Protein 9EE7 (pdb70)

Solvent-accessible surface area: 14697 Å² total; per-residue (Å²): 1,2,0,0,49,16,89,161,137,54,79,22,5,6,4,0,54,6,129,32,88,31,15,2,0,49,34,97,103,15,69,1,73,6,52,148,31,110,29,7,41,67,39,2,2,28,4,29,4,103,125,101,175,11,44,0,68,0,37,0,108,2,79,67,0,5,46,89,84,64,118,22,139,108,37,69,99,22,80,10,117,38,144,90,42,36,48,0,62,3,9,94,81,76,23,148,1,53,2,46,44,50,91,22,29,0,3,1,13,90,132,6,80,163,54,73,103,77,0,39,63,36,10,1,53,17,28,72,73,17,71,92,81,90,6,57,6,0,0,0,44,18,113,88,32,75,82,50,22,15,48,3,3,25,0,3,20,40,53,9,46,14,12,85,9,133,1,0,67,43,2,6,106,60,9,6,81,52,3,68,88,73,47,22,2,37,89,34,26,83,97,19,54,81,44,99,117,26,52,23,28,137,102,95,42,94,82,5,54,64,49,11,133,97,32,69,84,28,12,5,4,2,42,32,113,22,82,43,60,4,51,71,13,6,68,71,19,79,19,53,37,84,77,36,95,65,93,68,42,9,78,66,74,31,95,89,28,73,80,87,49,93,28,5,20,1,14,88,58,72,62,90,56,91,86,15,33,20,5,1,2,20,51,13,3,54,10,28,27,101,57,74,33,95,79,25,50,20,76,60

InterPro domains:
  IPR000253 Forkhead-associated (FHA) domain [PF00498] (28-92)
  IPR008984 SMAD/FHA domain superfamily [SSF49879] (8-113)

GO terms:
  GO:0006303 double-strand break repair via nonhomologous end joining (P, IMP)
  GO:0051880 G-quadruplex DNA binding (F, IDA)
  GO:0005634 nucleus (C, IDA)
  GO:0003677 DNA binding (F, IDA)
  GO:0003691 double-stranded telomeric DNA binding (F, IDA)
  GO:0030674 protein-macromolecule adaptor activity (F, IDA)
  GO:0042162 telomeric repeat DNA binding (F, IDA)
  GO:0043047 single-stranded telomeric DNA binding (F, IDA)
  GO:0006284 base-excision repair (P, IGI)
  GO:0035753 maintenance of DNA trinucleotide repeats (P, IMP)
  GO:0042138 meiotic DNA double-strand break formation (P, IMP)
  GO:0030435 sporulation resulting in formation of a cellular spore (P, IMP)
  GO:0097552 mitochondrial double-strand break repair via homologous recombination (P, IMP)
  GO:0006284 base-excision repair (P, IMP)
  GO:0000723 telomere maintenance (P, IMP)
  GO:0030870 Mre11 complex (C, IPI)
  GO:0062176 R-loop processing (P, IDA)
  GO:0005654 nucleoplasm (C, TAS)
  GO:0005515 protein binding (F, IPI)

Organism: Saccharomyces cerevisiae (strain ATCC 204508 / S288c) (NCBI:txid559292)

Sequence (300 aa):
MWVVRYQSISFISCCLQAFKTYSIGRSSKNPLIIKNDKSISRQHITFKWEIKHSSLCLVNKGKLTSLNKKFMKVGETFTINALKSTIIELGTTPIRIEFEWINEVWNIPPHLTQFRTMLSEYGISTEISINDIPANLMISDYPKSEDNSIRELYALVSTIPMKKSRFLMELCNTLLPTSKTNLKFDEMWNDMISNPEYNVFDFDPNILLSKFMRLNNIRVLTTIKSEPRLSSLLRTFNINLFAFDNIDSLYKYVDSLEASTEYLILTTTDKKENGKILCTIKTMLTSIIDGTLSAVINMK

Nearest PDB structures (foldseek):
  3i0n-assembly2_B  TM=6.981E-01  e=1.952E-16  Schizosaccharomyces pombe
  3huf-assembly4_A  TM=6.041E-01  e=5.605E-16  Schizosaccharomyces pombe
  3huf-assembly4_C  TM=6.165E-01  e=1.939E-15  Schizosaccharomyces pombe
  5t2f-assembly3_C  TM=7.358E-01  e=2.461E-04  Saccharomyces cerevisiae S288C
  6c4u-assembly6_A  TM=7.134E-01  e=1.498E-04  Saccharomyces cerevisiae

Secondary structure (DSSP, 8-state):
-EEEEE-----EEEE--TT--EEEESSTTSSEEPPS-TTS-SEEEEEEE------EEEEE-SS-EEETTEEPPTT-EEEE----EEEEEETTTTEEEEEEE--EEEE--GGGGGGHHHHHHTTEEEESS--SSPPSEEE--TTSS-TT-SHHHHHHHTT--EE-HHHHHHIIIIIHHHHHHHSBHHHHHHHHHH-GGGBSSSS-HHHHHHGGGTTSS-EEEE----TTTTHHHHHHTT-EEEE-SHHHHHHHHHHHSPTT-EEEEE-SS-EEETTEEEE-HHHHHHHHHHTTTTTT-EE-

Foldseek 3Di:
DKKKWWEVGDTFMFFAFAPDKAFEFCAPPHLHYDPDAPQTHNTAKIWHFHACVGKIKIFGQGDFKAWVRRTDDHGDIDIGHLQDKGWMFGGPNTTIMIIHRDQAEEEEDVVVVVCQVVCVSRNHHYDHQCDDPHGQEYADDPPPDQQQDCRCLLCLLVQRFYWHCVLVVCVSVPLRVVCSVGRPSPVVVVCSVPVCNGGNDDDRSVVLVVLVQVLPEAEEEEADCDRVRVCVSCVSSVYHYHYDPDVVRVVVVQVVDDFQHKYFYAYNDADDDPNATYGHPSVCSVCSSVVVCVVGIDTD

Structure (mmCIF, N/CA/C/O backbone):
data_9EE7
#
_entry.id   9EE7
#
_cell.length_a   84.843
_cell.length_b   84.843
_cell.length_c   316.716
_cell.angle_alpha   90.000
_cell.angle_beta   90.000
_cell.angle_gamma   120.000
#
_symmetry.space_group_name_H-M   'P 61 2 2'
#
loop_
_entity.id
_entity.type
_entity.pdbx_description
1 polymer 'DNA repair protein XRS2'
2 water water
#
loop_
_atom_site.group_PDB
_atom_site.id
_atom_site.type_symbol
_atom_site.label_atom_id
_atom_site.label_alt_id
_atom_site.label_comp_id
_atom_site.label_asym_id
_atom_site.label_entity_id
_atom_site.label_seq_id
_atom_site.pdbx_PDB_ins_code
_atom_site.Cartn_x
_atom_site.Cartn_y
_atom_site.Cartn_z
_atom_site.occupancy
_atom_site.B_iso_or_equiv
_atom_site.auth_seq_id
_atom_site.auth_comp_id
_atom_site.auth_asym_id
_atom_site.auth_atom_id
_atom_site.pdbx_PDB_model_num
ATOM 1 N N . MET A 1 1 ? 32.09838 33.74803 11.72373 1.000 61.96639 1 MET A N 1
ATOM 2 C CA . MET A 1 1 ? 33.26476 33.02090 11.24845 1.000 66.09103 1 MET A CA 1
ATOM 3 C C . MET A 1 1 ? 33.62633 33.46490 9.81842 1.000 68.70440 1 MET A C 1
ATOM 4 O O . MET A 1 1 ? 32.81868 34.08138 9.11171 1.000 61.61368 1 MET A O 1
ATOM 9 N N . TRP A 1 2 ? 34.87324 33.20669 9.44226 1.000 64.43765 2 TRP A N 1
ATOM 10 C CA . TRP A 1 2 ? 35.39306 33.52071 8.12420 1.000 66.95696 2 TRP A CA 1
ATOM 11 C C . TRP A 1 2 ? 35.46178 32.23580 7.32801 1.000 68.29332 2 TRP A C 1
ATOM 12 O O . TRP A 1 2 ? 36.12137 31.27697 7.75370 1.000 62.61147 2 TRP A O 1
ATOM 23 N N . VAL A 1 3 ? 34.79568 32.22501 6.16985 1.000 68.13021 3 VAL A N 1
ATOM 24 C CA . VAL A 1 3 ? 34.93273 31.14483 5.20238 1.000 65.81159 3 VAL A CA 1
ATOM 25 C C . VAL A 1 3 ? 35.46373 31.70648 3.89214 1.000 69.10330 3 VAL A C 1
ATOM 26 O O . VAL A 1 3 ? 35.00967 32.75503 3.41460 1.000 65.06848 3 VAL A O 1
ATOM 30 N N . VAL A 1 4 ? 36.43510 30.99817 3.32383 1.000 66.39778 4 VAL A N 1
ATOM 31 C CA . VAL A 1 4 ? 36.97516 31.25097 2.00168 1.000 63.96406 4 VAL A CA 1
ATOM 32 C C . VAL A 1 4 ? 36.62643 30.07326 1.09820 1.000 69.61020 4 VAL A C 1
ATOM 33 O O . VAL A 1 4 ? 36.59770 28.92074 1.54869 1.000 69.01102 4 VAL A O 1
ATOM 37 N N . ARG A 1 5 ? 36.33060 30.36562 -0.17014 1.000 64.63673 5 ARG A N 1
ATOM 38 C CA . ARG A 1 5 ? 35.88851 29.32214 -1.09898 1.000 74.91196 5 ARG A CA 1
ATOM 39 C C . ARG A 1 5 ? 36.11872 29.74699 -2.55895 1.000 72.00546 5 ARG A C 1
ATOM 40 O O . ARG A 1 5 ? 36.08967 30.94411 -2.86911 1.000 69.62727 5 ARG A O 1
ATOM 48 N N . TYR A 1 6 ? 36.38046 28.76871 -3.44734 1.000 71.56073 6 TYR A N 1
ATOM 49 C CA . TYR A 1 6 ? 36.72183 29.08321 -4.84438 1.000 75.89554 6 TYR A CA 1
ATOM 50 C C . TYR A 1 6 ? 36.65306 27.83142 -5.72475 1.000 84.79106 6 TYR A C 1
ATOM 51 O O . TYR A 1 6 ? 36.21865 26.76167 -5.28001 1.000 83.49276 6 TYR A O 1
ATOM 60 N N . GLN A 1 7 ? 37.11337 27.99020 -6.98605 1.000 91.30754 7 GLN A N 1
ATOM 61 C CA . GLN A 1 7 ? 37.20289 26.97655 -8.06711 1.000 86.60552 7 GLN A CA 1
ATOM 62 C C . GLN A 1 7 ? 35.91237 26.20442 -8.26333 1.000 84.67571 7 GLN A C 1
ATOM 63 O O . GLN A 1 7 ? 35.58681 25.83475 -9.39224 1.000 95.51605 7 GLN A O 1
ATOM 69 N N . SER A 1 14 ? 37.43426 17.94790 -14.38157 1.000 97.01150 14 SER A N 1
ATOM 70 C CA . SER A 1 14 ? 37.44237 17.84649 -12.92150 1.000 92.89745 14 SER A CA 1
ATOM 71 C C . SER A 1 14 ? 37.57762 19.22527 -12.27982 1.000 91.36740 14 SER A C 1
ATOM 72 O O . SER A 1 14 ? 38.68783 19.74329 -12.15174 1.000 95.55225 14 SER A O 1
ATOM 74 N N . ILE A 1 15 ? 36.45033 19.83174 -11.90967 1.000 86.66116 15 ILE A N 1
ATOM 75 C CA . ILE A 1 15 ? 36.44114 21.07209 -11.13828 1.000 94.74020 15 ILE A CA 1
ATOM 76 C C . ILE A 1 15 ? 36.04560 20.74419 -9.69867 1.000 96.38910 15 ILE A C 1
ATOM 77 O O . ILE A 1 15 ? 35.05334 20.03988 -9.45821 1.000 96.56707 15 ILE A O 1
ATOM 81 N N . SER A 1 16 ? 36.83056 21.24048 -8.74307 1.000 89.36759 16 SER A N 1
ATOM 82 C CA . SER A 1 16 ? 36.67881 20.92420 -7.32884 1.000 79.91285 16 SER A CA 1
ATOM 83 C C . SER A 1 16 ? 36.23303 22.17257 -6.57749 1.000 76.79935 16 SER A C 1
ATOM 84 O O . SER A 1 16 ? 36.91456 23.19820 -6.62396 1.000 78.65921 16 SER A O 1
ATOM 86 N N . PHE A 1 17 ? 35.09235 22.09804 -5.89908 1.000 72.75580 17 PHE A N 1
ATOM 87 C CA . PHE A 1 17 ? 34.61929 23.21091 -5.07188 1.000 79.48218 17 PHE A CA 1
ATOM 88 C C . PHE A 1 17 ? 35.26198 23.12578 -3.67721 1.000 75.34031 17 PHE A C 1
ATOM 89 O O . PHE A 1 17 ? 34.96037 22.21617 -2.89748 1.000 70.68652 17 PHE A O 1
ATOM 91 N N . ILE A 1 18 ? 36.14690 24.07826 -3.36888 1.000 69.59938 18 ILE A N 1
ATOM 92 C CA . ILE A 1 18 ? 36.97333 24.07167 -2.16638 1.000 73.64836 18 ILE A CA 1
ATOM 93 C C . ILE A 1 18 ? 36.41379 25.09650 -1.18990 1.000 75.71683 18 ILE A C 1
ATOM 94 O O . ILE A 1 18 ? 36.12410 26.22954 -1.58325 1.000 77.62754 18 ILE A O 1
ATOM 99 N N . SER A 1 19 ? 36.27133 24.72870 0.08296 1.000 72.59865 19 SER A N 1
ATOM 100 C CA . SER A 1 19 ? 35.94650 25.75343 1.07451 1.000 68.49095 19 SER A CA 1
ATOM 101 C C . SER A 1 19 ? 36.58293 25.39507 2.40149 1.000 71.06944 19 SER A C 1
ATOM 102 O O . SER A 1 19 ? 36.90810 24.23755 2.66715 1.000 77.25333 19 SER A O 1
ATOM 105 N N . CYS A 1 20 ? 36.73915 26.40389 3.24700 1.000 69.40742 20 CYS A N 1
ATOM 106 C CA . CYS A 1 20 ? 37.57461 26.23674 4.41574 1.000 62.69743 20 CYS A CA 1
ATOM 107 C C . CYS A 1 20 ? 37.28849 27.34795 5.41676 1.000 67.87177 20 CYS A C 1
ATOM 108 O O . CYS A 1 20 ? 37.13395 28.51055 5.02310 1.000 59.75568 20 CYS A O 1
ATOM 111 N N . CYS A 1 21 ? 37.21369 26.97179 6.71440 1.000 69.82234 21 CYS A N 1
ATOM 112 C CA . CYS A 1 21 ? 36.91836 27.89674 7.81313 1.000 62.68173 21 CYS A CA 1
ATOM 113 C C . CYS A 1 21 ? 38.22099 28.46540 8.36009 1.000 62.59743 21 CYS A C 1
ATOM 114 O O . CYS A 1 21 ? 39.13420 27.71594 8.73767 1.000 64.81457 21 CYS A O 1
ATOM 117 N N . LEU A 1 22 ? 38.30303 29.78328 8.41213 1.000 56.11272 22 LEU A N 1
ATOM 118 C CA . LEU A 1 22 ? 39.55375 30.45524 8.72239 1.000 61.47860 22 LEU A CA 1
ATOM 119 C C . LEU A 1 22 ? 39.76896 30.49959 10.23715 1.000 69.80793 22 LEU A C 1
ATOM 120 O O . LEU A 1 22 ? 39.01364 31.16440 10.96043 1.000 61.35931 22 LEU A O 1
ATOM 125 N N . GLN A 1 23 ? 40.81977 29.82662 10.70632 1.000 68.41252 23 GLN A N 1
ATOM 126 C CA . GLN A 1 23 ? 41.19943 29.88128 12.11461 1.000 74.98105 23 GLN A CA 1
ATOM 127 C C . GLN A 1 23 ? 41.97330 31.15773 12.40169 1.000 73.70115 23 GLN A C 1
ATOM 128 O O . GLN A 1 23 ? 42.82806 31.56431 11.61173 1.000 79.56018 23 GLN A O 1
ATOM 134 N N . ALA A 1 24 ? 41.68169 31.78072 13.54086 1.000 69.45258 24 ALA A N 1
ATOM 135 C CA . ALA A 1 24 ? 42.33763 33.03279 13.90347 1.000 74.93418 24 ALA A CA 1
ATOM 136 C C . ALA A 1 24 ? 43.85363 32.85932 14.03099 1.000 76.13338 24 ALA A C 1
ATOM 137 O O . ALA A 1 24 ? 44.35993 31.77212 14.32898 1.000 74.65610 24 ALA A O 1
ATOM 139 N N . PHE A 1 25 ? 44.58106 33.95035 13.76093 1.000 76.92037 25 PHE A N 1
ATOM 140 C CA . PHE A 1 25 ? 46.02891 34.04790 13.95135 1.000 77.06154 25 PHE A CA 1
ATOM 141 C C . PHE A 1 25 ? 46.84243 33.12424 13.04037 1.000 77.89168 25 PHE A C 1
ATOM 142 O O . PHE A 1 25 ? 48.06844 33.26057 12.96722 1.000 82.89647 25 PHE A O 1
ATOM 150 N N . LYS A 1 26 ? 46.19546 32.19068 12.33946 1.000 75.57190 26 LYS A N 1
ATOM 151 C CA . LYS A 1 26 ? 46.89128 31.38461 11.34286 1.000 77.43391 26 LYS A CA 1
ATOM 152 C C . LYS A 1 26 ? 47.04117 32.19751 10.06624 1.000 75.16346 26 LYS A C 1
ATOM 153 O O . LYS A 1 26 ? 46.09525 32.85877 9.63208 1.000 74.50240 26 LYS A O 1
ATOM 155 N N . THR A 1 27 ? 48.23002 32.16716 9.47616 1.000 77.94847 27 THR A N 1
ATOM 156 C CA . THR A 1 27 ? 48.49538 32.90329 8.24359 1.000 79.10103 27 THR A CA 1
ATOM 157 C C . THR A 1 27 ? 48.20819 31.97386 7.06852 1.000 77.98400 27 THR A C 1
ATOM 158 O O . THR A 1 27 ? 48.96461 31.03122 6.81628 1.000 82.44672 27 THR A O 1
ATOM 160 N N . TYR A 1 28 ? 47.09983 32.22291 6.37166 1.000 74.43883 28 TYR A N 1
ATOM 161 C CA . TYR A 1 28 ? 46.62996 31.39902 5.26636 1.000 74.05396 28 TYR A CA 1
ATOM 162 C C . TYR A 1 28 ? 47.13721 31.96244 3.92800 1.000 84.17315 28 TYR A C 1
ATOM 163 O O . TYR A 1 28 ? 47.52212 33.13158 3.81845 1.000 82.17712 28 TYR A O 1
ATOM 172 N N . SER A 1 29 ? 47.10234 31.12837 2.88986 1.000 80.03604 29 SER A N 1
ATOM 173 C CA . SER A 1 29 ? 47.67935 31.55898 1.63297 1.000 76.36798 29 SER A CA 1
ATOM 174 C C . SER A 1 29 ? 47.09415 30.73683 0.49576 1.000 83.74127 29 SER A C 1
ATOM 175 O O . SER A 1 29 ? 46.78862 29.55302 0.66068 1.000 86.92605 29 SER A O 1
ATOM 178 N N . ILE A 1 30 ? 46.94308 31.38979 -0.65780 1.000 77.62192 30 ILE A N 1
ATOM 179 C CA . ILE A 1 30 ? 46.39285 30.80207 -1.87408 1.000 82.69804 30 ILE A CA 1
ATOM 180 C C . ILE A 1 30 ? 47.43724 30.90413 -2.97307 1.000 83.81290 30 ILE A C 1
ATOM 181 O O . ILE A 1 30 ? 48.06599 31.95639 -3.13332 1.000 82.15264 30 ILE A O 1
ATOM 186 N N . GLY A 1 31 ? 47.60873 29.83576 -3.74291 1.000 87.71752 31 GLY A N 1
ATOM 187 C CA . GLY A 1 31 ? 48.54560 29.90737 -4.84666 1.000 89.49222 31 GLY A CA 1
ATOM 188 C C . GLY A 1 31 ? 48.51168 28.66734 -5.71330 1.000 95.87204 31 GLY A C 1
ATOM 189 O O . GLY A 1 31 ? 47.60332 27.83692 -5.61620 1.000 94.17482 31 GLY A O 1
ATOM 190 N N . ARG A 1 32 ? 49.50880 28.57731 -6.60130 1.000 96.62141 32 ARG A N 1
ATOM 191 C CA . ARG A 1 32 ? 49.77891 27.35256 -7.34274 1.000 96.48990 32 ARG A CA 1
ATOM 192 C C . ARG A 1 32 ? 50.81789 26.47510 -6.65343 1.000 94.75374 32 ARG A C 1
ATOM 193 O O . ARG A 1 32 ? 50.83744 25.26188 -6.89033 1.000 96.04370 32 ARG A O 1
ATOM 195 N N . SER A 1 33 ? 51.65912 27.05510 -5.79656 1.000 91.87550 33 SER A N 1
ATOM 196 C CA . SER A 1 33 ? 52.72557 26.29677 -5.15291 1.000 96.50043 33 SER A CA 1
ATOM 197 C C . SER A 1 33 ? 52.14307 25.29726 -4.16162 1.000 102.54164 33 SER A C 1
ATOM 198 O O . SER A 1 33 ? 51.24488 25.62860 -3.38007 1.000 100.14498 33 SER A O 1
ATOM 200 N N . SER A 1 34 ? 52.66030 24.06209 -4.19837 1.000 104.54950 34 SER A N 1
ATOM 201 C CA . SER A 1 34 ? 52.09701 22.99838 -3.36708 1.000 99.865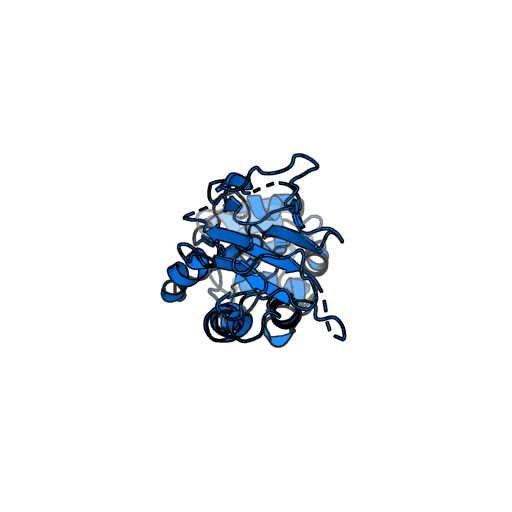43 34 SER A CA 1
ATOM 202 C C . SER A 1 34 ? 52.13544 23.35310 -1.88871 1.000 99.58433 34 SER A C 1
ATOM 203 O O . SER A 1 34 ? 51.26457 22.91777 -1.12767 1.000 98.11721 34 SER A O 1
ATOM 205 N N . LYS A 1 35 ? 53.11773 24.14390 -1.46901 1.000 98.89163 35 LYS A N 1
ATOM 206 C CA . LYS A 1 35 ? 53.24558 24.56655 -0.08372 1.000 95.98720 35 LYS A CA 1
ATOM 207 C C . LYS A 1 35 ? 52.09056 25.50361 0.38018 1.000 96.37728 35 LYS A C 1
ATOM 208 O O . LYS A 1 35 ? 52.15396 26.03437 1.48093 1.000 91.27832 35 LYS A O 1
ATOM 210 N N . ASN A 1 36 ? 51.03765 25.74866 -0.39818 1.000 98.92611 36 ASN A N 1
ATOM 211 C CA . ASN A 1 36 ? 49.93773 26.57782 0.07482 1.000 95.47721 36 ASN A CA 1
ATOM 212 C C . ASN A 1 36 ? 48.91860 25.73201 0.82715 1.000 92.83697 36 ASN A C 1
ATOM 213 O O . ASN A 1 36 ? 48.73758 24.54990 0.52010 1.000 96.28615 36 ASN A O 1
ATOM 218 N N . PRO A 1 37 ? 48.22961 26.29922 1.81658 1.000 90.06212 37 PRO A N 1
ATOM 219 C CA . PRO A 1 37 ? 47.07269 25.58694 2.36787 1.000 86.68599 37 PRO A CA 1
ATOM 220 C C . PRO A 1 37 ? 45.99545 25.37816 1.33179 1.000 88.04707 37 PRO A C 1
ATOM 221 O O . PRO A 1 37 ? 45.32349 24.33841 1.34372 1.000 88.76522 37 PRO A O 1
ATOM 225 N N . LEU A 1 38 ? 45.83972 26.32707 0.41024 1.000 83.66942 38 LEU A N 1
ATOM 226 C CA . LEU A 1 38 ? 44.74979 26.33151 -0.56477 1.000 89.97065 38 LEU A CA 1
ATOM 227 C C . LEU A 1 38 ? 45.35261 26.49943 -1.95787 1.000 92.31129 38 LEU A C 1
ATOM 228 O O . LEU A 1 38 ? 45.62004 27.62863 -2.38871 1.000 89.65880 38 LEU A O 1
ATOM 233 N N . ILE A 1 39 ? 45.57002 25.38771 -2.66071 1.000 89.37027 39 ILE A N 1
ATOM 234 C CA . ILE A 1 39 ? 46.22768 25.44487 -3.95995 1.000 91.55324 39 ILE A CA 1
ATOM 235 C C . ILE A 1 39 ? 45.18481 25.71988 -5.03247 1.000 93.21055 39 ILE A C 1
ATOM 236 O O . ILE A 1 39 ? 44.06773 25.18067 -5.00326 1.000 92.68734 39 ILE A O 1
ATOM 241 N N . ILE A 1 40 ? 45.52097 26.61718 -5.95008 1.000 92.55035 40 ILE A N 1
ATOM 242 C CA . ILE A 1 40 ? 44.76373 26.76731 -7.18049 1.000 94.18548 40 ILE A CA 1
ATOM 243 C C . ILE A 1 40 ? 45.55288 26.03965 -8.24443 1.000 90.11735 40 ILE A C 1
ATOM 244 O O . ILE A 1 40 ? 46.71305 26.37976 -8.50357 1.000 88.05401 40 ILE A O 1
ATOM 249 N N . LYS A 1 41 ? 44.95105 24.99871 -8.79789 1.000 93.28792 41 LYS A N 1
ATOM 250 C CA . LYS A 1 41 ? 45.57117 24.24161 -9.86691 1.000 98.97133 41 LYS A CA 1
ATOM 251 C C . LYS A 1 41 ? 45.11421 24.79220 -11.21852 1.000 97.18638 41 LYS A C 1
ATOM 252 O O . LYS A 1 41 ? 44.06661 25.43869 -11.33277 1.000 93.20997 41 LYS A O 1
ATOM 254 N N . ASN A 1 42 ? 45.94304 24.55808 -12.24198 1.000 101.57135 42 ASN A N 1
ATOM 255 C CA . ASN A 1 42 ? 45.54843 24.71497 -13.64815 1.000 106.71641 42 ASN A CA 1
ATOM 256 C C . ASN A 1 42 ? 45.46674 26.18176 -14.07743 1.000 101.09505 42 ASN A C 1
ATOM 257 O O . ASN A 1 42 ? 44.63411 26.54651 -14.91064 1.000 99.28423 42 ASN A O 1
ATOM 262 N N . ASP A 1 43 ? 46.32034 27.03913 -13.52609 1.000 97.63118 43 ASP A N 1
ATOM 263 C CA . ASP A 1 43 ? 46.27142 28.45896 -13.85865 1.000 90.38726 43 ASP A CA 1
ATOM 264 C C . ASP A 1 43 ? 47.67076 29.01146 -13.66741 1.000 92.49721 43 ASP A C 1
ATOM 265 O O . ASP A 1 43 ? 48.16081 29.08606 -12.53759 1.000 99.58685 43 ASP A O 1
ATOM 270 N N . LYS A 1 44 ? 48.32047 29.36315 -14.77190 1.000 94.26470 44 LYS A N 1
ATOM 271 C CA . LYS A 1 44 ? 49.64983 29.94657 -14.68981 1.000 92.70702 44 LYS A CA 1
ATOM 272 C C . LYS A 1 44 ? 49.60099 31.40640 -14.26793 1.000 84.07600 44 LYS A C 1
ATOM 273 O O . LYS A 1 44 ? 50.60284 31.92582 -13.77480 1.000 87.59962 44 LYS A O 1
ATOM 275 N N . SER A 1 45 ? 48.45298 32.07024 -14.42263 1.000 84.92486 45 SER A N 1
ATOM 276 C CA . SER A 1 45 ? 48.30380 33.44096 -13.94863 1.000 84.27520 45 SER A CA 1
ATOM 277 C C . SER A 1 45 ? 48.37105 33.52782 -12.44078 1.000 90.83199 45 SER A C 1
ATOM 278 O O . SER A 1 45 ? 48.35191 34.63879 -11.90220 1.000 91.70937 45 SER A O 1
ATOM 281 N N . ILE A 1 46 ? 48.41707 32.38753 -11.75823 1.000 91.93959 46 ILE A N 1
ATOM 282 C CA . ILE A 1 46 ? 48.45452 32.32057 -10.30571 1.000 90.56459 46 ILE A CA 1
ATOM 283 C C . ILE A 1 46 ? 49.90271 32.10245 -9.88461 1.000 90.02571 46 ILE A C 1
ATOM 284 O O . ILE A 1 46 ? 50.56522 31.16996 -10.36329 1.000 90.45594 46 ILE A O 1
ATOM 289 N N . SER A 1 47 ? 50.39431 32.96277 -8.99427 1.000 83.15314 47 SER A N 1
ATOM 290 C CA . SER A 1 47 ? 51.78891 32.92692 -8.59271 1.000 86.80201 47 SER A CA 1
ATOM 291 C C . SER A 1 47 ? 52.06570 31.70902 -7.70052 1.000 93.13657 47 SER A C 1
ATOM 292 O O . SER A 1 47 ? 51.16046 30.95134 -7.33293 1.000 94.86533 47 SER A O 1
ATOM 295 N N . ARG A 1 48 ? 53.34694 31.51146 -7.36737 1.000 91.06589 48 ARG A N 1
ATOM 296 C CA . ARG A 1 48 ? 53.72838 30.50051 -6.38549 1.000 91.44521 48 ARG A CA 1
ATOM 297 C C . ARG A 1 48 ? 52.88723 30.69866 -5.12347 1.000 95.29289 48 ARG A C 1
ATOM 298 O O . ARG A 1 48 ? 51.98086 29.90376 -4.84473 1.000 92.64415 48 ARG A O 1
ATOM 300 N N . GLN A 1 49 ? 53.15979 31.77156 -4.37329 1.000 87.50764 49 GLN A N 1
ATOM 301 C CA . GLN A 1 49 ? 52.26237 32.27576 -3.33834 1.000 80.91161 49 GLN A CA 1
ATOM 302 C C . GLN A 1 49 ? 51.61850 33.56085 -3.86182 1.000 85.32607 49 GLN A C 1
ATOM 303 O O . GLN A 1 49 ? 52.29020 34.59247 -3.99142 1.000 85.70504 49 GLN A O 1
ATOM 305 N N . HIS A 1 50 ? 50.31756 33.50760 -4.15366 1.000 83.21345 50 HIS A N 1
ATOM 306 C CA . HIS A 1 50 ? 49.65966 34.61256 -4.84503 1.000 82.46339 50 HIS A CA 1
ATOM 307 C C . HIS A 1 50 ? 49.06545 35.63546 -3.88082 1.000 82.08857 50 HIS A C 1
ATOM 308 O O . HIS A 1 50 ? 49.25190 36.84263 -4.07342 1.000 81.43143 50 HIS A O 1
ATOM 315 N N . ILE A 1 51 ? 48.35518 35.17528 -2.84447 1.000 83.95373 51 ILE A N 1
ATOM 316 C CA . ILE A 1 51 ? 47.74426 36.05805 -1.85167 1.000 81.10241 51 ILE A CA 1
ATOM 317 C C . ILE A 1 51 ? 47.77421 35.34398 -0.50249 1.000 78.38325 51 ILE A C 1
ATOM 318 O O . ILE A 1 51 ? 47.67064 34.11527 -0.43521 1.000 77.02686 51 ILE A O 1
ATOM 323 N N . THR A 1 52 ? 47.94141 36.11640 0.57905 1.000 76.85620 52 THR A N 1
ATOM 324 C CA . THR A 1 52 ? 47.89351 35.58408 1.93935 1.000 76.66310 52 THR A CA 1
ATOM 325 C C . THR A 1 52 ? 46.97946 36.43313 2.81444 1.000 79.79585 52 THR A C 1
ATOM 326 O O . THR A 1 52 ? 46.68996 37.59828 2.50104 1.000 75.55040 52 THR A O 1
ATOM 330 N N . PHE A 1 53 ? 46.56082 35.83985 3.94548 1.000 79.73143 53 PHE A N 1
ATOM 331 C CA . PHE A 1 53 ? 45.62850 36.49360 4.86079 1.000 76.53460 53 PHE A CA 1
ATOM 332 C C . PHE A 1 53 ? 45.62147 35.81763 6.23634 1.000 80.40738 53 PHE A C 1
ATOM 333 O O . PHE A 1 53 ? 45.98493 34.64451 6.38912 1.000 76.25152 53 PHE A O 1
ATOM 341 N N . LYS A 1 54 ? 45.19008 36.59080 7.23653 1.000 78.88048 54 LYS A N 1
ATOM 342 C CA . LYS A 1 54 ? 44.99876 36.16224 8.61833 1.000 79.11936 54 LYS A CA 1
ATOM 343 C C . LYS A 1 54 ? 44.08037 37.18213 9.26187 1.000 78.96125 54 LYS A C 1
ATOM 344 O O . LYS A 1 54 ? 44.12510 38.36469 8.91877 1.000 83.07512 54 LYS A O 1
ATOM 346 N N . TRP A 1 55 ? 43.23162 36.72075 10.17195 1.000 78.66994 55 TRP A N 1
ATOM 347 C CA . TRP A 1 55 ? 42.40274 37.62552 10.95703 1.000 81.56909 55 TRP A CA 1
ATOM 348 C C . TRP A 1 55 ? 42.64612 37.37751 12.44180 1.000 77.04638 55 TRP A C 1
ATOM 349 O O . TRP A 1 55 ? 43.27505 36.39015 12.82680 1.000 73.15893 55 TRP A O 1
ATOM 360 N N . GLU A 1 56 ? 42.15665 38.29507 13.28242 1.000 79.87427 56 GLU A N 1
ATOM 361 C CA . GLU A 1 56 ? 42.29585 38.16002 14.73108 1.000 76.38623 56 GLU A CA 1
ATOM 362 C C . GLU A 1 56 ? 41.07023 38.70749 15.45243 1.000 78.05900 56 GLU A C 1
ATOM 363 O O . GLU A 1 56 ? 40.35246 39.58011 14.95830 1.000 86.94609 56 GLU A O 1
ATOM 369 N N . ILE A 1 57 ? 40.86717 38.20399 16.65925 1.000 86.11805 57 ILE A N 1
ATOM 370 C CA . ILE A 1 57 ? 39.73235 38.58878 17.48733 1.000 85.04604 57 ILE A CA 1
ATOM 371 C C . ILE A 1 57 ? 39.99389 39.91154 18.17474 1.000 78.02731 57 ILE A C 1
ATOM 372 O O . ILE A 1 57 ? 41.10227 40.12494 18.67310 1.000 78.03916 57 ILE A O 1
ATOM 377 N N . LYS A 1 64 ? 31.65303 41.76011 13.53037 1.000 95.44800 64 LYS A N 1
ATOM 378 C CA . LYS A 1 64 ? 32.45703 42.98181 13.50956 1.000 108.20706 64 LYS A CA 1
ATOM 379 C C . LYS A 1 64 ? 33.71724 42.85377 14.37859 1.000 114.47683 64 LYS A C 1
ATOM 380 O O . LYS A 1 64 ? 33.79146 41.96814 15.24371 1.000 116.74737 64 LYS A O 1
ATOM 383 N N . HIS A 1 65 ? 34.70120 43.73046 14.11767 1.000 112.58083 65 HIS A N 1
ATOM 384 C CA . HIS A 1 65 ? 35.97388 43.80097 14.84267 1.000 115.77842 65 HIS A CA 1
ATOM 385 C C . HIS A 1 65 ? 36.91315 42.65715 14.46741 1.000 110.74359 65 HIS A C 1
ATOM 386 O O . HIS A 1 65 ? 38.11485 42.70431 14.75715 1.000 107.18560 65 HIS A O 1
ATOM 393 N N . SER A 1 66 ? 36.37282 41.62707 13.82779 1.000 108.86048 66 SER A N 1
ATOM 394 C CA . SER A 1 66 ? 37.13578 40.44322 13.43066 1.000 98.57496 66 SER A CA 1
ATOM 395 C C . SER A 1 66 ? 37.54314 40.54314 11.97380 1.000 97.44502 66 SER A C 1
ATOM 396 O O . SER A 1 66 ? 37.37308 39.60695 11.19407 1.000 93.96750 66 SER A O 1
ATOM 399 N N . SER A 1 67 ? 38.08241 41.69119 11.58408 1.000 98.69151 67 SER A N 1
ATOM 400 C CA . SER A 1 67 ? 38.30985 41.94085 10.16957 1.000 91.77289 67 SER A CA 1
ATOM 401 C C . SER A 1 67 ? 39.47779 41.12102 9.62711 1.000 83.43606 67 SER A C 1
ATOM 402 O O . SER A 1 67 ? 40.39646 40.73677 10.35222 1.000 80.16386 67 SER A O 1
ATOM 405 N N . LEU A 1 68 ? 39.43363 40.86992 8.32210 1.000 85.84597 68 LEU A N 1
ATOM 406 C CA . LEU A 1 68 ? 40.44607 40.07578 7.64102 1.000 82.25992 68 LEU A CA 1
ATOM 407 C C . LEU A 1 68 ? 41.50846 40.97998 7.03561 1.000 80.47611 68 LEU A 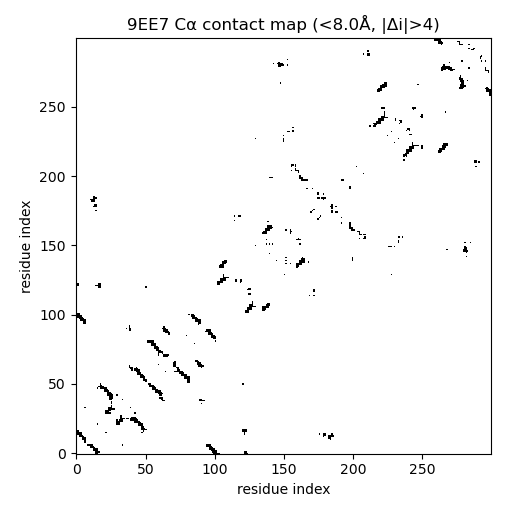C 1
ATOM 408 O O . LEU A 1 68 ? 41.19945 42.05332 6.51852 1.000 84.27062 68 LEU A O 1
ATOM 413 N N . CYS A 1 69 ? 42.76304 40.54717 7.11293 1.000 77.50306 69 CYS A N 1
ATOM 414 C CA . CYS A 1 69 ? 43.89010 41.31166 6.59820 1.000 79.88611 69 CYS A CA 1
ATOM 415 C C . CYS A 1 69 ? 44.56044 40.48841 5.51276 1.000 83.39903 69 CYS A C 1
ATOM 416 O O . CYS A 1 69 ? 44.97856 39.35349 5.76246 1.000 84.61005 69 CYS A O 1
ATOM 419 N N . LEU A 1 70 ? 44.64265 41.05184 4.30845 1.000 86.85012 70 LEU A N 1
ATOM 420 C CA . LEU A 1 70 ? 45.22037 40.38588 3.15077 1.000 78.91408 70 LEU A CA 1
ATOM 421 C C . LEU A 1 70 ? 46.38381 41.20903 2.62240 1.000 78.69903 70 LEU A C 1
ATOM 422 O O . LEU A 1 70 ? 46.45111 42.42928 2.82245 1.000 78.98756 70 LEU A O 1
ATOM 427 N N . VAL A 1 71 ? 47.31232 40.52602 1.96098 1.000 76.11304 71 VAL A N 1
ATOM 428 C CA . VAL A 1 71 ? 48.42234 41.18477 1.28287 1.000 78.89967 71 VAL A CA 1
ATOM 429 C C . VAL A 1 71 ? 48.68241 40.46696 -0.03801 1.000 77.29387 71 VAL A C 1
ATOM 430 O O . VAL A 1 71 ? 48.94555 39.25847 -0.05197 1.000 71.28123 71 VAL A O 1
ATOM 434 N N . ASN A 1 72 ? 48.60858 41.21555 -1.14841 1.000 83.14298 72 ASN A N 1
ATOM 435 C CA . ASN A 1 72 ? 48.71848 40.64948 -2.49174 1.000 76.95292 72 ASN A CA 1
ATOM 436 C C . ASN A 1 72 ? 50.18323 40.37471 -2.80456 1.000 75.27282 72 ASN A C 1
ATOM 437 O O . ASN A 1 72 ? 51.01822 41.27652 -2.71849 1.000 77.02317 72 ASN A O 1
ATOM 442 N N . LYS A 1 73 ? 50.49926 39.12964 -3.14470 1.000 77.80169 73 LYS A N 1
ATOM 443 C CA . LYS A 1 73 ? 51.83374 38.76015 -3.60068 1.000 83.13199 73 LYS A CA 1
ATOM 444 C C . LYS A 1 73 ? 51.85086 38.35893 -5.07172 1.000 84.48942 73 LYS A C 1
ATOM 445 O O . LYS A 1 73 ? 52.85670 37.80770 -5.53862 1.000 88.72538 73 LYS A O 1
ATOM 451 N N . GLY A 1 74 ? 50.76637 38.61740 -5.81773 1.000 79.92673 74 GLY A N 1
ATOM 452 C CA . GLY A 1 74 ? 50.61745 38.08195 -7.15587 1.000 80.06271 74 GLY A CA 1
ATOM 453 C C . GLY A 1 74 ? 50.36678 39.17195 -8.18293 1.000 77.45303 74 GLY A C 1
ATOM 454 O O . GLY A 1 74 ? 50.04095 40.31813 -7.84776 1.000 76.93331 74 GLY A O 1
ATOM 455 N N . LYS A 1 75 ? 50.49347 38.78307 -9.45575 1.000 80.17584 75 LYS A N 1
ATOM 456 C CA . LYS A 1 75 ? 50.51056 39.76890 -10.53292 1.000 73.33512 75 LYS A CA 1
ATOM 457 C C . LYS A 1 75 ? 49.15609 40.45180 -10.68288 1.000 69.38941 75 LYS A C 1
ATOM 458 O O . LYS A 1 75 ? 49.05857 41.68202 -10.57793 1.000 70.26542 75 LYS A O 1
ATOM 460 N N . LEU A 1 76 ? 48.09092 39.67205 -10.88476 1.000 67.24732 76 LEU A N 1
ATOM 461 C CA . LEU A 1 76 ? 46.74436 40.20928 -11.09083 1.000 73.50132 76 LEU A CA 1
ATOM 462 C C . LEU A 1 76 ? 45.81463 39.84826 -9.92979 1.000 75.88224 76 LEU A C 1
ATOM 463 O O . LEU A 1 76 ? 45.50074 38.66753 -9.72235 1.000 76.21569 76 LEU A O 1
ATOM 468 N N . THR A 1 77 ? 45.32906 40.86822 -9.21454 1.000 72.18985 77 THR A N 1
ATOM 469 C CA . THR A 1 77 ? 44.43518 40.65512 -8.07779 1.000 71.57728 77 THR A CA 1
ATOM 470 C C . THR A 1 77 ? 43.50559 41.85533 -7.95303 1.000 71.13775 77 THR A C 1
ATOM 471 O O . THR A 1 77 ? 43.95634 42.95614 -7.62550 1.000 76.00734 77 THR A O 1
ATOM 475 N N . SER A 1 78 ? 42.21117 41.65149 -8.17134 1.000 65.92150 78 SER A N 1
ATOM 476 C CA . SER A 1 78 ? 41.26781 42.75742 -8.25481 1.000 70.98454 78 SER A CA 1
ATOM 477 C C . SER A 1 78 ? 40.25783 42.64712 -7.13097 1.000 72.33955 78 SER A C 1
ATOM 478 O O . SER A 1 78 ? 39.65430 41.58966 -6.95370 1.000 71.97771 78 SER A O 1
ATOM 481 N N . LEU A 1 79 ? 40.06637 43.73232 -6.38297 1.000 75.89143 79 LEU A N 1
ATOM 482 C CA . LEU A 1 79 ? 39.02191 43.80483 -5.36428 1.000 78.11087 79 LEU A CA 1
ATOM 483 C C . LEU A 1 79 ? 38.02355 44.87622 -5.76938 1.000 79.45143 79 LEU A C 1
ATOM 484 O O . LEU A 1 79 ? 38.33171 46.07334 -5.71372 1.000 80.82338 79 LEU A O 1
ATOM 489 N N . ASN A 1 80 ? 36.81553 44.44504 -6.12688 1.000 79.95090 80 ASN A N 1
ATOM 490 C CA . ASN A 1 80 ? 35.74975 45.36453 -6.50647 1.000 84.68906 80 ASN A CA 1
ATOM 491 C C . ASN A 1 80 ? 36.19874 46.26996 -7.64319 1.000 86.82048 80 ASN A C 1
ATOM 492 O O . ASN A 1 80 ? 35.79234 47.43111 -7.70585 1.000 90.50327 80 ASN A O 1
ATOM 494 N N . LYS A 1 81 ? 37.07493 45.72997 -8.50148 1.000 85.83368 81 LYS A N 1
ATOM 495 C CA . LYS A 1 81 ? 37.56307 46.32289 -9.74489 1.000 82.22713 81 LYS A CA 1
ATOM 496 C C . LYS A 1 81 ? 38.85536 47.11239 -9.54864 1.000 83.81690 81 LYS A C 1
ATOM 497 O O . LYS A 1 81 ? 39.55761 47.36499 -10.52987 1.000 86.80447 81 LYS A O 1
ATOM 499 N N . LYS A 1 82 ? 39.20602 47.48070 -8.31144 1.000 81.54227 82 LYS A N 1
ATOM 500 C CA . LYS A 1 82 ? 40.47709 48.15574 -8.05376 1.000 77.27720 82 LYS A CA 1
ATOM 501 C C . LYS A 1 82 ? 41.59153 47.12551 -7.90205 1.000 78.70395 82 LYS A C 1
ATOM 502 O O . LYS A 1 82 ? 41.45802 46.15267 -7.14954 1.000 84.32579 82 LYS A O 1
ATOM 504 N N . PHE A 1 83 ? 42.69995 47.34995 -8.59689 1.000 73.75728 83 PHE A N 1
ATOM 505 C CA . PHE A 1 83 ? 43.74213 46.34357 -8.73779 1.000 74.17952 83 PHE A CA 1
ATOM 506 C C . PHE A 1 83 ? 44.86508 46.58188 -7.74045 1.000 78.69263 83 PHE A C 1
ATOM 507 O O . PHE A 1 83 ? 45.41868 47.68439 -7.65565 1.000 80.66132 83 PHE A O 1
ATOM 515 N N . MET A 1 84 ? 45.19731 45.53398 -7.00134 1.000 78.91558 84 MET A N 1
ATOM 516 C CA . MET A 1 84 ? 46.24926 45.59172 -6.00479 1.000 80.03806 84 MET A CA 1
ATOM 517 C C . MET A 1 84 ? 47.61670 45.71857 -6.66537 1.000 77.97497 84 MET A C 1
ATOM 518 O O . MET A 1 84 ? 47.94706 44.96782 -7.59153 1.000 75.71517 84 MET A O 1
ATOM 523 N N . LYS A 1 85 ? 48.42631 46.65205 -6.17787 1.000 79.48506 85 LYS A N 1
ATOM 524 C CA . LYS A 1 85 ? 49.83902 46.59844 -6.52363 1.000 81.70365 85 LYS A CA 1
ATOM 525 C C . LYS A 1 85 ? 50.49381 45.46279 -5.74469 1.000 82.05484 85 LYS A C 1
ATOM 526 O O . LYS A 1 85 ? 50.06497 45.11898 -4.64131 1.000 83.41966 85 LYS A O 1
ATOM 531 N N . VAL A 1 86 ? 51.52017 44.85288 -6.34240 1.000 82.69197 86 VAL A N 1
ATOM 532 C CA . VAL A 1 86 ? 52.18696 43.72378 -5.69762 1.000 76.98198 86 VAL A CA 1
ATOM 533 C C . VAL A 1 86 ? 52.72590 44.16249 -4.34496 1.000 86.90737 86 VAL A C 1
ATOM 534 O O . VAL A 1 86 ? 53.57287 45.06155 -4.26288 1.000 85.07648 86 VAL A O 1
ATOM 538 N N . GLY A 1 87 ? 52.24782 43.51095 -3.27476 1.000 86.80957 87 GLY A N 1
ATOM 539 C CA . GLY A 1 87 ? 52.55995 43.87905 -1.92347 1.000 74.52357 87 GLY A CA 1
ATOM 540 C C . GLY A 1 87 ? 51.49016 44.69162 -1.22674 1.000 78.81373 87 GLY A C 1
ATOM 541 O O . GLY A 1 87 ? 51.52096 44.79782 0.00662 1.000 92.08326 87 GLY A O 1
ATOM 542 N N . GLU A 1 88 ? 50.55996 45.27815 -1.96947 1.000 78.07189 88 GLU A N 1
ATOM 543 C CA . GLU A 1 88 ? 49.57724 46.15974 -1.35553 1.000 80.84457 88 GLU A CA 1
ATOM 544 C C . GLU A 1 88 ? 48.83597 45.41581 -0.25911 1.000 83.81307 88 GLU A C 1
ATOM 545 O O . GLU A 1 88 ? 48.45874 44.25165 -0.42913 1.000 82.47501 88 GLU A O 1
ATOM 551 N N . THR A 1 89 ? 48.66935 46.06599 0.88422 1.000 81.09327 89 THR A N 1
ATOM 552 C CA . THR A 1 89 ? 47.82878 45.50179 1.92001 1.000 80.44406 89 THR A CA 1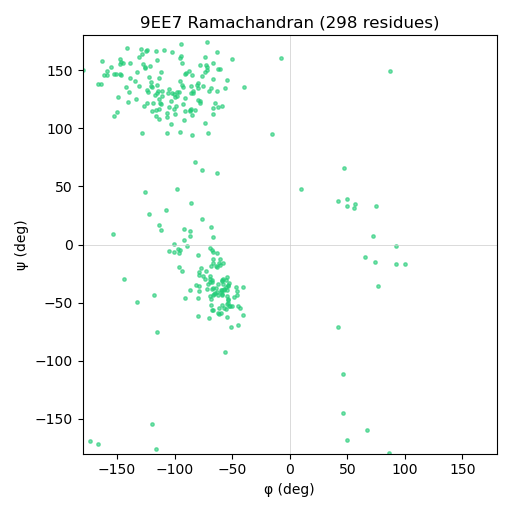
ATOM 553 C C . THR A 1 89 ? 46.43038 46.06574 1.76637 1.000 81.18672 89 THR A C 1
ATOM 554 O O . THR A 1 89 ? 46.25000 47.26113 1.51369 1.000 82.74336 89 THR A O 1
ATOM 558 N N . PHE A 1 90 ? 45.44631 45.18694 1.91190 1.000 82.57278 90 PHE A N 1
ATOM 559 C CA . PHE A 1 90 ? 44.04469 45.56148 1.96348 1.000 80.84037 90 PHE A CA 1
ATOM 560 C C . PHE A 1 90 ? 43.34652 44.69170 2.99994 1.000 79.86128 90 PHE A C 1
ATOM 561 O O . PHE A 1 90 ? 43.90834 43.71503 3.51051 1.000 78.39144 90 PHE A O 1
ATOM 569 N N . THR A 1 91 ? 42.10868 45.06454 3.31891 1.000 78.27491 91 THR A N 1
ATOM 570 C CA . THR A 1 91 ? 41.35184 44.41322 4.37949 1.000 84.68427 91 THR A CA 1
ATOM 571 C C . THR A 1 91 ? 39.90043 44.22317 3.96208 1.000 84.33800 91 THR A C 1
ATOM 572 O O . THR A 1 91 ? 39.37545 44.96063 3.12249 1.000 84.38040 91 THR A O 1
ATOM 576 N N . ILE A 1 92 ? 39.24955 43.24019 4.58318 1.000 81.03275 92 ILE A N 1
ATOM 577 C CA . ILE A 1 92 ? 37.82821 42.98123 4.39310 1.000 82.36020 92 ILE A CA 1
ATOM 578 C C . ILE A 1 92 ? 37.15677 43.04669 5.75949 1.000 88.48225 92 ILE A C 1
ATOM 579 O O . ILE A 1 92 ? 37.62980 42.43456 6.72356 1.000 88.18133 92 ILE A O 1
ATOM 584 N N . ASN A 1 93 ? 36.06189 43.78727 5.84292 1.000 88.63589 93 ASN A N 1
ATOM 585 C CA . ASN A 1 93 ? 35.46811 44.11480 7.12376 1.000 86.63389 93 ASN A CA 1
ATOM 586 C C . ASN A 1 93 ? 34.44385 43.07135 7.52932 1.000 90.58915 93 ASN A C 1
ATOM 587 O O . ASN A 1 93 ? 33.77381 42.47526 6.68564 1.000 90.72317 93 ASN A O 1
ATOM 592 N N . ALA A 1 94 ? 34.33290 42.84955 8.83722 1.000 93.20606 94 ALA A N 1
ATOM 593 C CA . ALA A 1 94 ? 33.36543 41.89001 9.34166 1.000 87.97264 94 ALA A CA 1
ATOM 594 C C . ALA A 1 94 ? 31.97997 42.52893 9.44228 1.000 92.69495 94 ALA A C 1
ATOM 595 O O . ALA A 1 94 ? 31.34494 42.83051 8.41494 1.000 91.31265 94 ALA A O 1
ATOM 597 N N . LEU A 1 98 ? 27.65403 44.41330 4.68496 1.000 96.81329 98 LEU A N 1
ATOM 598 C CA . LEU A 1 98 ? 27.38785 42.99818 4.92920 1.000 103.04642 98 LEU A CA 1
ATOM 599 C C . LEU A 1 98 ? 27.61198 42.17286 3.64689 1.000 106.04555 98 LEU A C 1
ATOM 600 O O . LEU A 1 98 ? 28.39346 42.57774 2.77453 1.000 104.48775 98 LEU A O 1
ATOM 602 N N . LYS A 1 99 ? 26.93175 41.01985 3.55465 1.000 105.81227 99 LYS A N 1
ATOM 603 C CA . LYS A 1 99 ? 27.02882 40.07644 2.43416 1.000 101.49480 99 LYS A CA 1
ATOM 604 C C . LYS A 1 99 ? 28.40522 39.40885 2.33963 1.000 99.07954 99 LYS A C 1
ATOM 605 O O . LYS A 1 99 ? 29.14617 39.34058 3.33419 1.000 100.88974 99 LYS A O 1
ATOM 607 N N . SER A 1 100 ? 28.72791 38.87527 1.16002 1.000 85.98275 100 SER A N 1
ATOM 608 C CA . SER A 1 100 ? 30.03012 38.29226 0.86128 1.000 80.79169 100 SER A CA 1
ATOM 609 C C . SER A 1 100 ? 30.93450 39.33248 0.20707 1.000 80.66780 100 SER A C 1
ATOM 610 O O . SER A 1 100 ? 30.49954 40.43104 -0.13935 1.000 83.92427 100 SER A O 1
ATOM 612 N N . THR A 1 101 ? 32.20735 38.96518 0.02726 1.000 73.24634 101 THR A N 1
ATOM 613 C CA . THR A 1 101 ? 33.18498 39.79737 -0.67338 1.000 71.31274 101 THR A CA 1
ATOM 614 C C . THR A 1 101 ? 34.06360 38.93165 -1.56815 1.000 69.94188 101 THR A C 1
ATOM 615 O O . THR A 1 101 ? 34.58828 37.91365 -1.11998 1.000 71.76770 101 THR A O 1
ATOM 619 N N . ILE A 1 102 ? 34.23378 39.32547 -2.82722 1.000 75.88341 102 ILE A N 1
ATOM 620 C CA . ILE A 1 102 ? 34.96697 38.51581 -3.79721 1.000 74.09639 102 ILE A CA 1
ATOM 621 C C . ILE A 1 102 ? 36.15525 39.30610 -4.32689 1.000 67.04814 102 ILE A C 1
ATOM 622 O O . ILE A 1 102 ? 36.07911 40.52818 -4.48769 1.000 69.16173 102 ILE A O 1
ATOM 626 N N . ILE A 1 103 ? 37.28189 38.61701 -4.49868 1.000 62.04571 103 ILE A N 1
ATOM 627 C CA . ILE A 1 103 ? 38.48009 39.19328 -5.08121 1.000 65.72599 103 ILE A CA 1
ATOM 628 C C . ILE A 1 103 ? 38.84364 38.31259 -6.26541 1.000 67.43505 103 ILE A C 1
ATOM 629 O O . ILE A 1 103 ? 38.78436 37.08171 -6.17477 1.000 62.05926 103 ILE A O 1
ATOM 634 N N . GLU A 1 104 ? 39.13565 38.94136 -7.39787 1.000 75.65943 104 GLU A N 1
ATOM 635 C CA . GLU A 1 104 ? 39.39895 38.22714 -8.63952 1.000 67.80086 104 GLU A CA 1
ATOM 636 C C . GLU 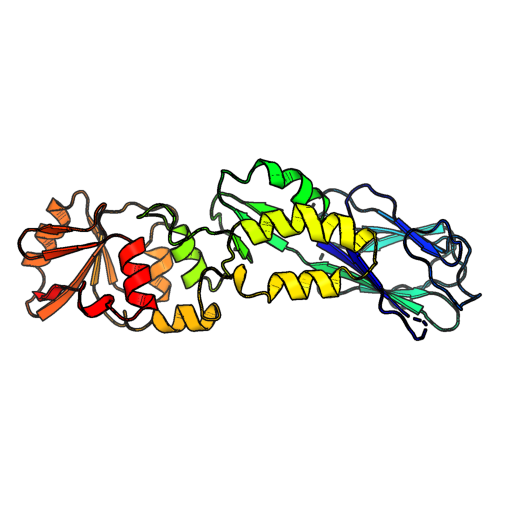A 1 104 ? 40.89624 38.09408 -8.83837 1.000 62.62022 104 GLU A C 1
ATOM 637 O O . GLU A 1 104 ? 41.63245 39.07412 -8.69129 1.000 68.22489 104 GLU A O 1
ATOM 643 N N . LEU A 1 105 ? 41.34368 36.88430 -9.14010 1.000 62.17398 105 LEU A N 1
ATOM 644 C CA . LEU A 1 105 ? 42.75694 36.58237 -9.29219 1.000 68.24239 105 LEU A CA 1
ATOM 645 C C . LEU A 1 105 ? 43.00089 36.01714 -10.67803 1.000 74.49641 105 LEU A C 1
ATOM 646 O O . LEU A 1 105 ? 42.14979 35.30593 -11.22133 1.000 76.63636 105 LEU A O 1
ATOM 648 N N . GLY A 1 106 ? 44.15369 36.35021 -11.25642 1.000 78.20102 106 GLY A N 1
ATOM 649 C CA . GLY A 1 106 ? 44.55303 35.78331 -12.53250 1.000 83.66445 106 GLY A CA 1
ATOM 650 C C . GLY A 1 106 ? 44.01350 36.51607 -13.75538 1.000 84.11108 106 GLY A C 1
ATOM 651 O O . GLY A 1 106 ? 43.31294 37.52998 -13.67628 1.000 81.65921 106 GLY A O 1
ATOM 652 N N . THR A 1 107 ? 44.37539 35.97235 -14.92414 1.000 85.08623 107 THR A N 1
ATOM 653 C CA . THR A 1 107 ? 43.93392 36.49780 -16.21742 1.000 85.21007 107 THR A CA 1
ATOM 654 C C . THR A 1 107 ? 42.51694 36.03854 -16.52750 1.000 88.65916 107 THR A C 1
ATOM 655 O O . THR A 1 107 ? 41.60297 36.85332 -16.70975 1.000 88.64925 107 THR A O 1
ATOM 659 N N . THR A 1 108 ? 42.33374 34.73625 -16.63416 1.000 87.43404 108 THR A N 1
ATOM 660 C CA . THR A 1 108 ? 41.01565 34.19626 -16.41472 1.000 78.86958 108 THR A CA 1
ATOM 661 C C . THR A 1 108 ? 40.76701 34.44111 -14.94345 1.000 93.62049 108 THR A C 1
ATOM 662 O O . THR A 1 108 ? 41.49710 33.88250 -14.10234 1.000 92.46975 108 THR A O 1
ATOM 666 N N . PRO A 1 109 ? 39.83471 35.31689 -14.57830 1.000 94.32747 109 PRO A N 1
ATOM 667 C CA . PRO A 1 109 ? 39.62854 35.59054 -13.15150 1.000 84.46565 109 PRO A CA 1
ATOM 668 C C . PRO A 1 109 ? 39.18786 34.31305 -12.45205 1.000 83.23900 109 PRO A C 1
ATOM 669 O O . PRO A 1 109 ? 38.18610 33.69489 -12.82801 1.000 83.70254 109 PRO A O 1
ATOM 673 N N . ILE A 1 110 ? 40.00382 33.86268 -11.50230 1.000 78.80300 110 ILE A N 1
ATOM 674 C CA . ILE A 1 110 ? 39.56631 32.92198 -10.47392 1.000 79.97683 110 ILE A CA 1
ATOM 675 C C . ILE A 1 110 ? 38.97683 33.76786 -9.35406 1.000 71.25734 110 ILE A C 1
ATOM 676 O O . ILE A 1 110 ? 39.68238 34.58374 -8.75049 1.000 69.30681 110 ILE A O 1
ATOM 678 N N . ARG A 1 111 ? 37.67240 33.63127 -9.12715 1.000 66.76575 111 ARG A N 1
ATOM 679 C CA . ARG A 1 111 ? 36.97851 34.41397 -8.11103 1.000 73.58194 111 ARG A CA 1
ATOM 680 C C . ARG A 1 111 ? 37.06754 33.71303 -6.75353 1.000 71.61254 111 ARG A C 1
ATOM 681 O O . ARG A 1 111 ? 36.54905 32.60490 -6.57373 1.000 71.90653 111 ARG A O 1
ATOM 689 N N . ILE A 1 112 ? 37.73923 34.35589 -5.81055 1.000 67.63469 112 ILE A N 1
ATOM 690 C CA . ILE A 1 112 ? 37.87649 33.86443 -4.44269 1.000 70.20590 112 ILE A CA 1
ATOM 691 C C . ILE A 1 112 ? 36.91051 34.63629 -3.55544 1.000 67.43980 112 ILE A C 1
ATOM 692 O O . ILE A 1 112 ? 36.86358 35.87445 -3.61362 1.000 66.69727 112 ILE A O 1
ATOM 697 N N . GLU A 1 113 ? 36.12285 33.91589 -2.74919 1.000 63.31599 113 GLU A N 1
ATOM 698 C CA . GLU A 1 113 ? 35.04975 34.52447 -1.96524 1.000 67.17155 113 GLU A CA 1
ATOM 699 C C . GLU A 1 113 ? 35.34775 34.41459 -0.47317 1.000 68.10167 113 GLU A C 1
ATOM 700 O O . GLU A 1 113 ? 35.69617 33.33260 0.01338 1.000 64.60674 113 GLU A O 1
ATOM 706 N N . PHE A 1 114 ? 35.20345 35.53676 0.24110 1.000 68.46488 114 PHE A N 1
ATOM 707 C CA . PHE A 1 114 ? 35.42308 35.63727 1.67950 1.000 59.78874 114 PHE A CA 1
ATOM 708 C C . PHE A 1 114 ? 34.10977 36.07662 2.30167 1.000 67.43006 114 PHE A C 1
ATOM 709 O O . PHE A 1 114 ? 33.65059 37.19307 2.04864 1.000 69.58209 114 PHE A O 1
ATOM 717 N N . GLU A 1 115 ? 33.50432 35.21419 3.11396 1.000 63.82712 115 GLU A N 1
ATOM 718 C CA . GLU A 1 115 ? 32.24490 35.52713 3.76759 1.000 64.65088 115 GLU A CA 1
ATOM 719 C C . GLU A 1 115 ? 32.41835 35.57852 5.27940 1.000 69.58749 115 GLU A C 1
ATOM 720 O O . GLU A 1 115 ? 33.08601 34.72197 5.87023 1.000 65.63138 115 GLU A O 1
ATOM 726 N N . TRP A 1 116 ? 31.81430 36.58119 5.90294 1.000 71.47359 116 TRP A N 1
ATOM 727 C CA . TRP A 1 116 ? 31.73486 36.64980 7.35161 1.000 70.56856 116 TRP A CA 1
ATOM 728 C C . TRP A 1 116 ? 30.34917 36.15534 7.75160 1.000 72.26159 116 TRP A C 1
ATOM 729 O O . TRP A 1 116 ? 29.33455 36.79819 7.45030 1.000 69.46913 116 TRP A O 1
ATOM 740 N N . ILE A 1 117 ? 30.31242 35.00224 8.40940 1.000 67.51383 117 ILE A N 1
ATOM 741 C CA . ILE A 1 117 ? 29.08677 34.42443 8.92801 1.000 65.39504 117 ILE A CA 1
ATOM 742 C C . ILE A 1 117 ? 29.12799 34.61975 10.43768 1.000 73.15651 117 ILE A C 1
ATOM 743 O O . ILE A 1 117 ? 29.75563 33.83887 11.16561 1.000 71.31784 117 ILE A O 1
ATOM 748 N N . ASN A 1 118 ? 28.49404 35.68288 10.91245 1.000 74.49699 118 ASN A N 1
ATOM 749 C CA . ASN A 1 118 ? 28.51757 36.02338 12.32794 1.000 72.92968 118 ASN A CA 1
ATOM 750 C C . ASN A 1 118 ? 27.67655 34.99399 13.07147 1.000 72.51201 118 ASN A C 1
ATOM 751 O O . ASN A 1 118 ? 26.44932 35.08207 13.10429 1.000 74.86568 118 ASN A O 1
ATOM 756 N N . GLU A 1 119 ? 28.33542 33.96837 13.60776 1.000 70.72070 119 GLU A N 1
ATOM 757 C CA . GLU A 1 119 ? 27.68330 32.89018 14.34395 1.000 72.14649 119 GLU A CA 1
ATOM 758 C C . GLU A 1 119 ? 27.82270 33.18655 15.82960 1.000 67.24388 119 GLU A C 1
ATOM 759 O O . GLU A 1 119 ? 28.94446 33.27001 16.33959 1.000 64.55921 119 GLU A O 1
ATOM 765 N N . VAL A 1 120 ? 26.70304 33.35184 16.52505 1.000 66.29089 120 VAL A N 1
ATOM 766 C CA . VAL A 1 120 ? 26.73820 33.50309 17.97913 1.000 71.83469 120 VAL A CA 1
ATOM 767 C C . VAL A 1 120 ? 25.80512 32.47107 18.59178 1.000 69.27966 120 VAL A C 1
ATOM 768 O O . VAL A 1 120 ? 24.59817 32.46986 18.30539 1.000 69.24015 120 VAL A O 1
ATOM 772 N N . TRP A 1 121 ? 26.37453 31.58572 19.41311 1.000 61.06647 121 TRP A N 1
ATOM 773 C CA . TRP A 1 121 ? 25.70120 30.41198 19.95786 1.000 64.15079 121 TRP A CA 1
ATOM 774 C C . TRP A 1 121 ? 25.46886 30.56429 21.45805 1.000 69.69516 121 TRP A C 1
ATOM 775 O O . TRP A 1 121 ? 26.40126 30.88871 22.20678 1.000 67.36608 121 TRP A O 1
ATOM 786 N N . ASN A 1 122 ? 24.25064 30.28274 21.90478 1.000 65.68647 122 ASN A N 1
ATOM 787 C CA . ASN A 1 122 ? 23.94669 30.24799 23.33144 1.000 67.17546 122 ASN A CA 1
ATOM 788 C C . ASN A 1 122 ? 24.11132 28.82713 23.85799 1.000 67.05216 122 ASN A C 1
ATOM 789 O O . ASN A 1 122 ? 23.43330 27.90976 23.37587 1.000 68.92199 122 ASN A O 1
ATOM 794 N N . ILE A 1 123 ? 24.98977 28.64234 24.84524 1.000 65.67099 123 ILE A N 1
ATOM 795 C CA . ILE A 1 123 ? 25.39870 27.29714 25.27313 1.000 69.51188 123 ILE A CA 1
ATOM 796 C C . ILE A 1 123 ? 25.19336 27.06426 26.77116 1.000 70.86269 123 ILE A C 1
ATOM 797 O O . ILE A 1 123 ? 25.24077 28.01681 27.56482 1.000 70.10332 123 ILE A O 1
ATOM 802 N N . PRO A 1 124 ? 24.98514 25.81298 27.20998 1.000 71.65220 124 PRO A N 1
ATOM 803 C CA . PRO A 1 124 ? 24.89347 25.55336 28.64589 1.000 64.15746 124 PRO A CA 1
ATOM 804 C C . PRO A 1 124 ? 26.25060 25.67728 29.30853 1.000 68.27144 124 PRO A C 1
ATOM 805 O O . PRO A 1 124 ? 27.29356 25.42674 28.68017 1.000 69.65183 124 PRO A O 1
ATOM 809 N N . PRO A 1 125 ? 26.28696 26.01159 30.59509 1.000 68.51616 125 PRO A N 1
ATOM 810 C CA . PRO A 1 125 ? 27.57800 26.21121 31.26866 1.000 62.29250 125 PRO A CA 1
ATOM 811 C C . PRO A 1 125 ? 28.51229 25.01598 31.25794 1.000 64.15387 125 PRO A C 1
ATOM 812 O O . PRO A 1 125 ? 29.73032 25.22544 31.21818 1.000 66.44850 125 PRO A O 1
ATOM 816 N N . HIS A 1 126 ? 28.02754 23.77286 31.26326 1.000 63.42381 126 HIS A N 1
ATOM 817 C CA . HIS A 1 126 ? 29.03606 22.71204 31.29270 1.000 63.02615 126 HIS A CA 1
ATOM 818 C C . HIS A 1 126 ? 29.89414 22.63222 30.03156 1.000 66.54398 126 HIS A C 1
ATOM 819 O O . HIS A 1 126 ? 30.93073 21.95795 30.06486 1.000 67.02439 126 HIS A O 1
ATOM 826 N N . LEU A 1 127 ? 29.53332 23.31942 28.94255 1.000 67.86411 127 LEU A N 1
ATOM 827 C CA . LEU A 1 127 ? 30.33347 23.25736 27.71580 1.000 71.45376 127 LEU A CA 1
ATOM 828 C C . LEU A 1 127 ? 31.39043 24.35827 27.62191 1.000 70.16039 127 LEU A C 1
ATOM 829 O O . LEU A 1 127 ? 31.96748 24.53530 26.54863 1.000 63.30992 127 LEU A O 1
ATOM 834 N N . THR A 1 128 ? 31.67704 25.06412 28.72807 1.000 67.77591 128 THR A N 1
ATOM 835 C CA . THR A 1 128 ? 32.64816 26.16274 28.74796 1.000 60.19876 128 THR A CA 1
ATOM 836 C C . THR A 1 128 ? 33.99744 25.76514 28.17691 1.000 62.56648 128 THR A C 1
ATOM 837 O O . THR A 1 128 ? 34.70474 26.59748 27.58807 1.000 62.77853 128 THR A O 1
ATOM 841 N N . GLN A 1 129 ? 34.38187 24.50463 28.36192 1.000 62.09132 129 GLN A N 1
ATOM 842 C CA . GLN A 1 129 ? 35.64493 24.00325 27.84440 1.000 64.92892 129 GLN A CA 1
ATOM 843 C C . GLN A 1 129 ? 35.78437 24.13824 26.33197 1.000 71.02083 129 GLN A C 1
ATOM 844 O O . GLN A 1 129 ? 36.89860 23.98577 25.81182 1.000 70.75576 129 GLN A O 1
ATOM 850 N N . PHE A 1 130 ? 34.69370 24.36282 25.60822 1.000 70.07234 130 PHE A N 1
ATOM 851 C CA . PHE A 1 130 ? 34.74877 24.47597 24.15456 1.000 66.74892 130 PHE A CA 1
ATOM 852 C C . PHE A 1 130 ? 34.72456 25.91021 23.67700 1.000 66.39809 130 PHE A C 1
ATOM 853 O O . PHE A 1 130 ? 34.76328 26.14295 22.46849 1.000 75.40909 130 PHE A O 1
ATOM 861 N N . ARG A 1 131 ? 34.66709 26.88399 24.58012 1.000 63.69359 131 ARG A N 1
ATOM 862 C CA . ARG A 1 131 ? 34.43166 28.25176 24.12749 1.000 71.35832 131 ARG A CA 1
ATOM 863 C C . ARG A 1 131 ? 35.61880 28.80666 23.34262 1.000 73.68081 131 ARG A C 1
ATOM 864 O O . ARG A 1 131 ? 35.44681 29.41498 22.27769 1.000 72.19286 131 ARG A O 1
ATOM 872 N N . THR A 1 132 ? 36.82725 28.61939 23.86671 1.000 72.81311 132 THR A N 1
ATOM 873 C CA . THR A 1 132 ? 38.02555 29.13356 23.22069 1.000 72.92394 132 THR A CA 1
ATOM 874 C C . THR A 1 132 ? 38.15302 28.64158 21.78469 1.000 72.57906 132 THR A C 1
ATOM 875 O O . THR A 1 132 ? 38.28973 29.43919 20.85057 1.000 75.74091 132 THR A O 1
ATOM 879 N N . MET A 1 133 ? 38.12308 27.32463 21.59396 1.000 71.77658 133 MET A N 1
ATOM 880 C CA . MET A 1 133 ? 38.15530 26.76166 20.25143 1.000 72.75475 133 MET A CA 1
ATOM 881 C C . MET A 1 133 ? 37.11456 27.41084 19.34615 1.000 74.82574 133 MET A C 1
ATOM 882 O O . MET A 1 133 ? 37.44031 27.89524 18.25745 1.000 75.37709 133 MET A O 1
ATOM 887 N N . LEU A 1 134 ? 35.85319 27.43196 19.78773 1.000 70.72421 134 LEU A N 1
ATOM 888 C CA . LEU A 1 134 ? 34.79233 28.00952 18.97801 1.000 67.46496 134 LEU A CA 1
ATOM 889 C C . LEU A 1 134 ? 35.12953 29.43772 18.57161 1.000 74.64648 134 LEU A C 1
ATOM 890 O O . LEU A 1 134 ? 34.96028 29.81555 17.40195 1.000 72.58330 134 LEU A O 1
ATOM 895 N N . SER A 1 135 ? 35.63990 30.23811 19.51269 1.000 71.03436 135 SER A N 1
ATOM 896 C CA . SER A 1 135 ? 36.00294 31.61446 19.18277 1.000 73.01465 135 SER A CA 1
ATOM 897 C C . SER A 1 135 ? 37.18915 31.67910 18.23392 1.000 74.22963 135 SER A C 1
ATOM 898 O O . SER A 1 135 ? 37.26055 32.59018 17.40019 1.000 70.32818 135 SER A O 1
ATOM 901 N N . GLU A 1 136 ? 38.11592 30.72338 18.33613 1.000 73.64755 136 GLU A N 1
ATOM 902 C CA . GLU A 1 136 ? 39.25329 30.65272 17.42443 1.000 73.45871 136 GLU A CA 1
ATOM 903 C C . GLU A 1 136 ? 38.82185 30.44449 15.98208 1.000 76.91166 136 GLU A C 1
ATOM 904 O O . GLU A 1 136 ? 39.62316 30.62594 15.05546 1.000 77.79094 136 GLU A O 1
ATOM 910 N N . TYR A 1 137 ? 37.58002 30.04667 15.77131 1.000 73.53527 137 TYR A N 1
ATOM 911 C CA . TYR A 1 137 ? 37.06234 29.84207 14.43312 1.000 68.98497 137 TYR A CA 1
ATOM 912 C C . TYR A 1 137 ? 35.84450 30.71667 14.19386 1.000 67.89689 137 TYR A C 1
ATOM 913 O O . TYR A 1 137 ? 34.97175 30.33934 13.41371 1.000 67.42435 137 TYR A O 1
ATOM 922 N N . GLY A 1 138 ? 35.74222 31.84566 14.90060 1.000 64.32682 138 GLY A N 1
ATOM 923 C CA . GLY A 1 138 ? 34.69819 32.81449 14.65966 1.000 56.70992 138 GLY A CA 1
ATOM 924 C C . GLY A 1 138 ? 33.30632 32.43379 15.10305 1.000 63.07633 138 GLY A C 1
ATOM 925 O O . GLY A 1 138 ? 32.36140 33.17402 14.78621 1.000 63.84247 138 GLY A O 1
ATOM 926 N N . ILE A 1 139 ? 33.13763 31.31788 15.81827 1.000 65.60639 139 ILE A N 1
ATOM 927 C CA . ILE A 1 139 ? 31.85827 30.97884 16.44134 1.000 64.75823 139 ILE A CA 1
ATOM 928 C C . ILE A 1 139 ? 31.85461 31.56089 17.84537 1.000 69.23028 139 ILE A C 1
ATOM 929 O O . ILE A 1 139 ? 32.63380 31.14572 18.70655 1.000 65.84620 139 ILE A O 1
ATOM 934 N N . SER A 1 140 ? 30.96467 32.51058 18.07612 1.000 70.50901 140 SER A N 1
ATOM 935 C CA . SER A 1 140 ? 30.86698 33.20233 19.34903 1.000 68.77566 140 SER A CA 1
ATOM 936 C C . SER A 1 140 ? 29.87899 32.46933 20.24982 1.000 70.04171 140 SER A C 1
ATOM 937 O O . SER A 1 140 ? 28.88939 31.89668 19.77860 1.000 68.31197 140 SER A O 1
ATOM 940 N N . THR A 1 141 ? 30.14836 32.49048 21.55475 1.000 73.36565 141 THR A N 1
ATOM 941 C CA . THR A 1 141 ? 29.30317 31.81252 22.53521 1.000 69.12061 141 THR A CA 1
ATOM 942 C C . THR A 1 141 ? 28.85276 32.77251 23.62280 1.000 72.00657 141 THR A C 1
ATOM 943 O O . THR A 1 141 ? 29.55735 33.72245 23.97323 1.000 71.73371 141 THR A O 1
ATOM 947 N N . GLU A 1 142 ? 27.68913 32.48456 24.19463 1.000 74.50710 142 GLU A N 1
ATOM 948 C CA . GLU A 1 142 ? 27.15627 33.31203 25.26011 1.000 72.65112 142 GLU A CA 1
ATOM 949 C C . GLU A 1 142 ? 26.35432 32.44471 26.22546 1.000 73.66234 142 GLU A C 1
ATOM 950 O O . GLU A 1 142 ? 25.87114 31.36594 25.86857 1.000 72.40661 142 GLU A O 1
ATOM 956 N N . ILE A 1 143 ? 26.24803 32.91885 27.47007 1.000 79.30823 143 ILE A N 1
ATOM 957 C CA . ILE A 1 143 ? 25.61586 32.17644 28.55370 1.000 76.40455 143 ILE A CA 1
ATOM 958 C C . ILE A 1 143 ? 24.39541 32.90563 29.10134 1.000 79.01245 143 ILE A C 1
ATOM 959 O O . ILE A 1 143 ? 23.36361 32.28596 29.37858 1.000 79.12434 143 ILE A O 1
ATOM 964 N N . SER A 1 144 ? 24.50256 34.21024 29.30327 1.000 80.03909 144 SER A N 1
ATOM 965 C CA . SER A 1 144 ? 23.33179 35.02619 29.57388 1.000 86.05349 144 SER A CA 1
ATOM 966 C C . SER A 1 144 ? 22.56395 35.23132 28.27823 1.000 81.30934 144 SER A C 1
ATOM 967 O O . SER A 1 144 ? 23.16415 35.50144 27.23952 1.000 78.58390 144 SER A O 1
ATOM 969 N N . ILE A 1 145 ? 21.23463 35.10502 28.34250 1.000 78.70484 145 ILE A N 1
ATOM 970 C CA . ILE A 1 145 ? 20.40369 35.32705 27.17145 1.000 74.21079 145 ILE A CA 1
ATOM 971 C C . ILE A 1 145 ? 20.49588 36.75715 26.67182 1.000 88.27799 145 ILE A C 1
ATOM 972 O O . ILE A 1 145 ? 19.98106 37.04534 25.58709 1.000 98.56741 145 ILE A O 1
ATOM 974 N N . ASN A 1 146 ? 21.16321 37.64184 27.40835 1.000 86.94179 146 ASN A N 1
ATOM 975 C CA . ASN A 1 146 ? 21.63449 38.94277 26.90063 1.000 94.66564 146 ASN A CA 1
ATOM 976 C C . ASN A 1 146 ? 20.51495 39.63236 26.10636 1.000 100.17599 146 ASN A C 1
ATOM 977 O O . ASN A 1 146 ? 19.33084 39.50000 26.43513 1.000 109.22094 146 ASN A O 1
ATOM 979 N N . ASP A 1 147 ? 20.84650 40.37095 25.04854 1.000 91.52921 147 ASP A N 1
ATOM 980 C CA . ASP A 1 147 ? 19.80554 41.16752 24.40339 1.000 96.53067 147 ASP A CA 1
ATOM 981 C C . ASP A 1 147 ? 19.82047 41.01161 22.89085 1.000 100.48239 147 ASP A C 1
ATOM 982 O O . ASP A 1 147 ? 18.77466 40.78549 22.26857 1.000 98.16105 147 ASP A O 1
ATOM 984 N N . ILE A 1 148 ? 20.99663 41.16023 22.29082 1.000 101.98556 148 ILE A N 1
ATOM 985 C CA . ILE A 1 148 ? 21.18235 40.84065 20.87726 1.000 101.50443 148 ILE A CA 1
ATOM 986 C C . ILE A 1 148 ? 21.01164 39.33267 20.73256 1.000 96.82495 148 ILE A C 1
ATOM 987 O O . ILE A 1 148 ? 21.77938 38.56037 21.33963 1.000 90.29847 148 ILE A O 1
ATOM 989 N N . PRO A 1 149 ? 20.01289 38.87030 19.98032 1.000 86.47906 149 PRO A N 1
ATOM 990 C CA . PRO A 1 149 ? 19.72154 37.43878 19.95646 1.000 83.95969 149 PRO A CA 1
ATOM 991 C C . PRO A 1 149 ? 20.84984 36.64740 19.32050 1.000 83.88774 149 PRO A C 1
ATOM 992 O O . PRO A 1 149 ? 21.68686 37.16247 18.57186 1.000 83.04393 149 PRO A O 1
ATOM 996 N N . ALA A 1 150 ? 20.88486 35.38023 19.69557 1.000 79.77874 150 ALA A N 1
ATOM 997 C CA . ALA A 1 150 ? 21.79036 34.38279 19.16812 1.000 72.45510 150 ALA A CA 1
ATOM 998 C C . ALA A 1 150 ? 21.05546 33.65201 18.06918 1.000 70.25446 150 ALA A C 1
ATOM 999 O O . ALA A 1 150 ? 19.82333 33.71148 18.00099 1.000 68.99930 150 ALA A O 1
ATOM 1001 N N . ASN A 1 151 ? 21.81595 32.97662 17.19552 1.000 64.63359 151 ASN A N 1
ATOM 1002 C CA . ASN A 1 151 ? 21.19812 32.22500 16.11220 1.000 67.07940 151 ASN A CA 1
ATOM 1003 C C . ASN A 1 151 ? 21.11603 30.73279 16.38106 1.000 71.44064 151 ASN A C 1
ATOM 1004 O O . ASN A 1 151 ? 20.56773 30.00750 15.53860 1.000 68.60939 151 ASN A O 1
ATOM 1009 N N . LEU A 1 152 ? 21.70259 30.24295 17.47674 1.000 65.43263 152 LEU A N 1
ATOM 1010 C CA . LEU A 1 152 ? 21.66426 28.81354 17.77474 1.000 63.13041 152 LEU A CA 1
ATOM 1011 C C . LEU A 1 152 ? 21.68684 28.64940 19.27270 1.000 65.08129 152 LEU A C 1
ATOM 1012 O O . LEU A 1 152 ? 22.56481 29.20138 19.94571 1.000 65.58964 152 LEU A O 1
ATOM 1017 N N . MET A 1 153 ? 20.71506 27.91001 19.78046 1.000 69.93307 153 MET A N 1
ATOM 1018 C CA . MET A 1 153 ? 20.64797 27.54457 21.18779 1.000 61.93307 153 MET A CA 1
ATOM 1019 C C . MET A 1 153 ? 21.00132 26.08171 21.32498 1.000 62.50241 153 MET A C 1
ATOM 1020 O O . MET A 1 153 ? 20.22126 25.21668 20.91063 1.000 64.32528 153 MET A O 1
ATOM 1025 N N . ILE A 1 154 ? 22.12744 25.80583 21.96555 1.000 61.96018 154 ILE A N 1
ATOM 1026 C CA . ILE A 1 154 ? 22.48351 24.43965 22.32398 1.000 60.10437 154 ILE A CA 1
ATOM 1027 C C . ILE A 1 154 ? 21.68490 24.03908 23.56027 1.000 65.46255 154 ILE A C 1
ATOM 1028 O O . ILE A 1 154 ? 21.77625 24.68446 24.61203 1.000 62.54847 154 ILE A O 1
ATOM 1033 N N . SER A 1 155 ? 20.90855 22.96702 23.44809 1.000 62.09429 155 SER A N 1
ATOM 1034 C CA . SER A 1 155 ? 20.02028 22.59553 24.53380 1.000 59.29220 155 SER A CA 1
ATOM 1035 C C . SER A 1 155 ? 19.86642 21.09153 24.59347 1.000 67.52847 155 SER A C 1
ATOM 1036 O O . SER A 1 155 ? 19.85659 20.40911 23.56298 1.000 68.15300 155 SER A O 1
ATOM 1039 N N . ASP A 1 156 ? 19.71161 20.58603 25.82140 1.000 76.02294 156 ASP A N 1
ATOM 1040 C CA . ASP A 1 156 ? 19.55396 19.15605 26.04686 1.000 78.03380 156 ASP A CA 1
ATOM 1041 C C . ASP A 1 156 ? 18.17346 18.79952 26.57040 1.000 73.81432 156 ASP A C 1
ATOM 1042 O O . ASP A 1 156 ? 17.97891 17.70626 27.10677 1.000 70.24745 156 ASP A O 1
ATOM 1047 N N . TYR A 1 157 ? 17.22283 19.70736 26.42859 1.000 74.28756 157 TYR A N 1
ATOM 1048 C CA . TYR A 1 157 ? 15.81476 19.37612 26.54781 1.000 72.88371 157 TYR A CA 1
ATOM 1049 C C . TYR A 1 157 ? 15.52473 18.03207 25.88533 1.000 74.62260 157 TYR A C 1
ATOM 1050 O O . TYR A 1 157 ? 16.00437 17.76389 24.77326 1.000 76.27937 157 TYR A O 1
ATOM 1059 N N . PRO A 1 158 ? 14.73914 17.16066 26.52979 1.000 77.69057 158 PRO A N 1
ATOM 1060 C CA . PRO A 1 158 ? 14.00954 17.37234 27.79332 1.000 74.92656 158 PRO A CA 1
ATOM 1061 C C . PRO A 1 158 ? 14.87885 17.23925 29.03439 1.000 73.96126 158 PRO A C 1
ATOM 1062 O O . PRO A 1 158 ? 14.43689 17.56901 30.12042 1.000 77.07216 158 PRO A O 1
ATOM 1066 N N . LYS A 1 159 ? 16.12479 16.78479 28.91157 1.000 76.78832 159 LYS A N 1
ATOM 1067 C CA . LYS A 1 159 ? 17.01905 16.64512 30.06062 1.000 74.97771 159 LYS A CA 1
ATOM 1068 C C . LYS A 1 159 ? 17.55474 18.01674 30.47970 1.000 77.95144 159 LYS A C 1
ATOM 1069 O O . LYS A 1 159 ? 18.75186 18.29314 30.42867 1.000 81.40471 159 LYS A O 1
ATOM 1071 N N . SER A 1 160 ? 16.63989 18.87973 30.92480 1.000 79.50271 160 SER A N 1
ATOM 1072 C CA . SER A 1 160 ? 16.99187 20.25863 31.24225 1.000 78.08047 160 SER A CA 1
ATOM 1073 C C . SER A 1 160 ? 16.14825 20.75072 32.41171 1.000 77.59622 160 SER A C 1
ATOM 1074 O O . SER A 1 160 ? 15.05423 20.23617 32.67625 1.000 78.54804 160 SER A O 1
ATOM 1077 N N . GLU 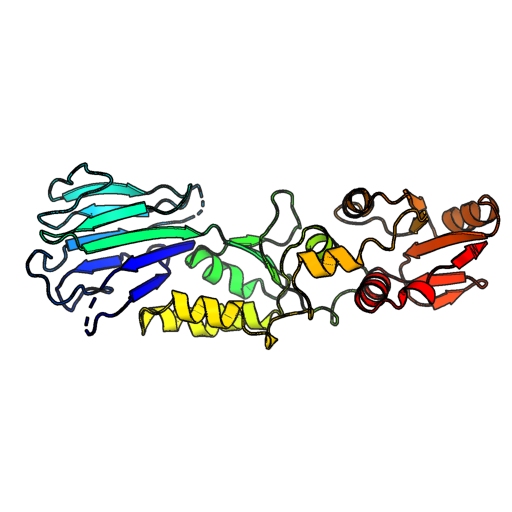A 1 161 ? 16.66339 21.77511 33.09953 1.000 82.10928 161 GLU A N 1
ATOM 1078 C CA . GLU A 1 161 ? 16.02620 22.26299 34.32106 1.000 81.63050 161 GLU A CA 1
ATOM 1079 C C . GLU A 1 161 ? 14.56540 22.61095 34.05155 1.000 86.75950 161 GLU A C 1
ATOM 1080 O O . GLU A 1 161 ? 14.21898 23.11830 32.98129 1.000 87.38741 161 GLU A O 1
ATOM 1082 N N . ASP A 1 162 ? 13.69834 22.29571 35.02104 1.000 89.75742 162 ASP A N 1
ATOM 1083 C CA . ASP A 1 162 ? 12.26024 22.32461 34.75997 1.000 88.54266 162 ASP A CA 1
ATOM 1084 C C . ASP A 1 162 ? 11.74256 23.74249 34.56754 1.000 86.35121 162 ASP A C 1
ATOM 1085 O O . ASP A 1 162 ? 10.79513 23.95242 33.80027 1.000 83.79088 162 ASP A O 1
ATOM 1090 N N . ASN A 1 163 ? 12.34130 24.71930 35.24740 1.000 84.10115 163 ASN A N 1
ATOM 1091 C CA . ASN A 1 163 ? 11.97589 26.12131 35.09921 1.000 83.00529 163 ASN A CA 1
ATOM 1092 C C . ASN A 1 163 ? 13.04308 26.89134 34.32733 1.000 77.06604 163 ASN A C 1
ATOM 1093 O O . ASN A 1 163 ? 13.25203 28.08212 34.55005 1.000 76.60777 163 ASN A O 1
ATOM 1095 N N . SER A 1 164 ? 13.74816 26.21439 33.43522 1.000 81.74161 164 SER A N 1
ATOM 1096 C CA . SER A 1 164 ? 14.58056 26.91389 32.47045 1.000 81.76092 164 SER A CA 1
ATOM 1097 C C . SER A 1 164 ? 13.70813 27.76724 31.56537 1.000 76.92853 164 SER A C 1
ATOM 1098 O O . SER A 1 164 ? 12.69177 27.29077 31.04995 1.000 76.06897 164 SER A O 1
ATOM 1101 N N . ILE A 1 165 ? 14.09835 29.03630 31.38198 1.000 76.13125 165 ILE A N 1
ATOM 1102 C CA . ILE A 1 165 ? 13.48013 29.87468 30.35674 1.000 79.31441 165 ILE A CA 1
ATOM 1103 C C . ILE A 1 165 ? 14.18558 29.77094 29.01194 1.000 74.86256 165 ILE A C 1
ATOM 1104 O O . ILE A 1 165 ? 13.74186 30.40270 28.04422 1.000 82.15144 165 ILE A O 1
ATOM 1108 N N . ARG A 1 166 ? 15.26310 28.99488 28.91294 1.000 69.28419 166 ARG A N 1
ATOM 1109 C CA . ARG A 1 166 ? 16.08997 29.02472 27.71066 1.000 73.31857 166 ARG A CA 1
ATOM 1110 C C . ARG A 1 166 ? 15.34655 28.48247 26.50008 1.000 76.07479 166 ARG A C 1
ATOM 1111 O O . ARG A 1 166 ? 15.24142 29.15449 25.46442 1.000 77.83068 166 ARG A O 1
ATOM 1119 N N . GLU A 1 167 ? 14.84446 27.25331 26.59574 1.000 74.19943 167 GLU A N 1
ATOM 1120 C CA . GLU A 1 167 ? 14.05235 26.71969 25.49465 1.000 67.07907 167 GLU A CA 1
ATOM 1121 C C . GLU A 1 167 ? 12.86886 27.62952 25.20736 1.000 71.04337 167 GLU A C 1
ATOM 1122 O O . GLU A 1 167 ? 12.51238 27.85735 24.04978 1.000 73.26677 167 GLU A O 1
ATOM 1128 N N . LEU A 1 168 ? 12.26180 28.18802 26.24986 1.000 75.83532 168 LEU A N 1
ATOM 1129 C CA . LEU A 1 168 ? 11.18456 29.14008 26.02669 1.000 75.73611 168 LEU A CA 1
ATOM 1130 C C . LEU A 1 168 ? 11.67062 30.29570 25.16940 1.000 75.67472 168 LEU A C 1
ATOM 1131 O O . LEU A 1 168 ? 11.09263 30.59780 24.12284 1.000 72.49704 168 LEU A O 1
ATOM 1136 N N . TYR A 1 169 ? 12.74796 30.94859 25.60460 1.000 72.57972 169 TYR A N 1
ATOM 1137 C CA . TYR A 1 169 ? 13.25538 32.10409 24.88087 1.000 73.81600 169 TYR A CA 1
ATOM 1138 C C . TYR A 1 169 ? 13.50192 31.76680 23.41179 1.000 75.48022 169 TYR A C 1
ATOM 1139 O O . TYR A 1 169 ? 13.00625 32.45718 22.51575 1.000 75.58302 169 TYR A O 1
ATOM 1148 N N . ALA A 1 170 ? 14.21485 30.66823 23.14504 1.000 72.58599 170 ALA A N 1
ATOM 1149 C CA . ALA A 1 170 ? 14.52048 30.30827 21.76321 1.000 69.06133 170 ALA A CA 1
ATOM 1150 C C . ALA A 1 170 ? 13.26638 29.93544 20.98893 1.000 74.01622 170 ALA A C 1
ATOM 1151 O O . ALA A 1 170 ? 13.11260 30.33116 19.82660 1.000 76.38360 170 ALA A O 1
ATOM 1153 N N . LEU A 1 171 ? 12.37335 29.14925 21.58840 1.000 70.57895 171 LEU A N 1
ATOM 1154 C CA . LEU A 1 171 ? 11.18504 28.75094 20.84819 1.000 68.85701 171 LEU A CA 1
ATOM 1155 C C . LEU A 1 171 ? 10.40518 29.97986 20.41111 1.000 77.74074 171 LEU A C 1
ATOM 1156 O O . LEU A 1 171 ? 9.96975 30.08179 19.25469 1.000 81.79499 171 LEU A O 1
ATOM 1161 N N . VAL A 1 172 ? 10.26746 30.95039 21.30950 1.000 77.08945 172 VAL A N 1
ATOM 1162 C CA . VAL A 1 172 ? 9.54034 32.16818 20.97129 1.000 79.57388 172 VAL A CA 1
ATOM 1163 C C . VAL A 1 172 ? 10.36871 33.05199 20.04144 1.000 74.58451 172 VAL A C 1
ATOM 1164 O O . VAL A 1 172 ? 9.81192 33.76221 19.20097 1.000 75.45740 172 VAL A O 1
ATOM 1168 N N . SER A 1 173 ? 11.69797 32.99727 20.13779 1.000 72.27041 173 SER A N 1
ATOM 1169 C CA . SER A 1 173 ? 12.57066 33.77150 19.26046 1.000 72.01571 173 SER A CA 1
ATOM 1170 C C . SER A 1 173 ? 12.89364 33.06473 17.94469 1.000 73.37482 173 SER A C 1
ATOM 1171 O O . SER A 1 173 ? 13.78289 33.52629 17.21765 1.000 68.95428 173 SER A O 1
ATOM 1174 N N . THR A 1 174 ? 12.19778 31.96845 17.62317 1.000 68.93530 174 THR A N 1
ATOM 1175 C CA . THR A 1 174 ? 12.54918 31.10844 16.49724 1.000 74.79778 174 THR A CA 1
ATOM 1176 C C . THR A 1 174 ? 14.04584 30.85800 16.38195 1.000 74.32084 174 THR A C 1
ATOM 1177 O O . THR A 1 174 ? 14.57580 30.81805 15.26725 1.000 79.66742 174 THR A O 1
ATOM 1181 N N . ILE A 1 175 ? 14.74394 30.70456 17.49880 1.000 67.97576 175 ILE A N 1
ATOM 1182 C CA . ILE A 1 175 ? 16.14511 30.30903 17.42594 1.000 65.28549 175 ILE A CA 1
ATOM 1183 C C . ILE A 1 175 ? 16.20487 28.79133 17.34384 1.000 68.77076 175 ILE A C 1
ATOM 1184 O O . ILE A 1 175 ? 15.55822 28.10337 18.14606 1.000 71.54958 175 ILE A O 1
ATOM 1189 N N . PRO A 1 176 ? 16.95181 28.22950 16.39947 1.000 69.99009 176 PRO A N 1
ATOM 1190 C CA . PRO A 1 176 ? 17.03090 26.76727 16.29583 1.000 66.19277 176 PRO A CA 1
ATOM 1191 C C . PRO A 1 176 ? 17.73346 26.16096 17.49447 1.000 61.92541 176 PRO A C 1
ATOM 1192 O O . PRO A 1 176 ? 18.72476 26.69465 17.99660 1.000 63.43074 176 PRO A O 1
ATOM 1196 N N . MET A 1 177 ? 17.24507 25.00947 17.92414 1.000 58.80666 177 MET A N 1
ATOM 1197 C CA . MET A 1 177 ? 17.78947 24.35242 19.09543 1.000 60.59254 177 MET A CA 1
ATOM 1198 C C . MET A 1 177 ? 18.40615 23.03209 18.68658 1.000 59.13305 177 MET A C 1
ATOM 1199 O O . MET A 1 177 ? 17.76830 22.23637 17.99018 1.000 61.69653 177 MET A O 1
ATOM 1204 N N . LYS A 1 178 ? 19.64223 22.79933 19.11639 1.000 55.90816 178 LYS A N 1
ATOM 1205 C CA . LYS A 1 178 ? 20.34310 21.57677 18.75685 1.000 57.42636 178 LYS A CA 1
ATOM 1206 C C . LYS A 1 178 ? 21.02450 20.96411 19.98528 1.000 64.39697 178 LYS A C 1
ATOM 1207 O O . LYS A 1 178 ? 21.56850 21.68202 20.82369 1.000 60.72278 178 LYS A O 1
ATOM 1213 N N . LYS A 1 179 ? 20.98850 19.63430 20.08917 1.000 62.09157 179 LYS A N 1
ATOM 1214 C CA . LYS A 1 179 ? 21.64615 18.88769 21.15306 1.000 59.88081 179 LYS A CA 1
ATOM 1215 C C . LYS A 1 179 ? 23.09707 19.28953 21.33644 1.000 62.92621 179 LYS A C 1
ATOM 1216 O O . LYS A 1 179 ? 23.69278 19.85812 20.43242 1.000 58.47372 179 LYS A O 1
ATOM 1222 N N . SER A 1 180 ? 23.68797 19.01229 22.50073 1.000 62.29767 180 SER A N 1
ATOM 1223 C CA . SER A 1 180 ? 25.06039 19.46719 22.69505 1.000 58.59484 180 SER A CA 1
ATOM 1224 C C . SER A 1 180 ? 26.07561 18.66819 21.89103 1.000 55.50925 180 SER A C 1
ATOM 1225 O O . SER A 1 180 ? 27.16086 19.18893 21.61250 1.000 55.46117 180 SER A O 1
ATOM 1228 N N . ARG A 1 181 ? 25.76463 17.42969 21.49078 1.000 57.91562 181 ARG A N 1
ATOM 1229 C CA . ARG A 1 181 ? 26.70701 16.70437 20.63752 1.000 61.26359 181 ARG A CA 1
ATOM 1230 C C . ARG A 1 181 ? 26.97818 17.45654 19.33968 1.000 64.38389 181 ARG A C 1
ATOM 1231 O O . ARG A 1 181 ? 28.08138 17.35246 18.78362 1.000 61.89686 181 ARG A O 1
ATOM 1239 N N . PHE A 1 182 ? 25.99584 18.21768 18.84052 1.000 61.70713 182 PHE A N 1
ATOM 1240 C CA . PHE A 1 182 ? 26.25008 19.06546 17.67186 1.000 64.52323 182 PHE A CA 1
ATOM 1241 C C . PHE A 1 182 ? 27.45154 19.95980 17.92810 1.000 62.30807 182 PHE A C 1
ATOM 1242 O O . PHE A 1 182 ? 28.36625 20.05021 17.10419 1.000 60.48098 182 PHE A O 1
ATOM 1250 N N . LEU A 1 183 ? 27.47928 20.60200 19.09785 1.000 61.35278 183 LEU A N 1
ATOM 1251 C CA . LEU A 1 183 ? 28.59876 21.47451 19.42444 1.000 57.59914 183 LEU A CA 1
ATOM 1252 C C . LEU A 1 183 ? 29.87941 20.67471 19.55173 1.000 61.73845 183 LEU A C 1
ATOM 1253 O O . LEU A 1 183 ? 30.94403 21.09565 19.07324 1.000 65.00860 183 LEU A O 1
ATOM 1258 N N . MET A 1 184 ? 29.79965 19.50778 20.17817 1.000 63.60857 184 MET A N 1
ATOM 1259 C CA . MET A 1 184 ? 31.04362 18.80408 20.43572 1.000 65.30802 184 MET A CA 1
ATOM 1260 C C . MET A 1 184 ? 31.52830 18.10148 19.18827 1.000 58.83033 184 MET A C 1
ATOM 1261 O O . MET A 1 184 ? 32.73505 18.05827 18.95536 1.000 65.87346 184 MET A O 1
ATOM 1266 N N . GLU A 1 185 ? 30.61291 17.56843 18.36700 1.000 63.00926 185 GLU A N 1
ATOM 1267 C CA . GLU A 1 185 ? 31.01449 16.97139 17.08414 1.000 69.15897 185 GLU A CA 1
ATOM 1268 C C . GLU A 1 185 ? 31.64432 17.99177 16.14915 1.000 63.63630 185 GLU A C 1
ATOM 1269 O O . GLU A 1 185 ? 32.65427 17.70573 15.50681 1.000 67.25289 185 GLU A O 1
ATOM 1275 N N . LEU A 1 186 ? 31.06373 19.18440 16.05418 1.000 62.27192 186 LEU A N 1
ATOM 1276 C CA . LEU A 1 186 ? 31.67295 20.23487 15.24685 1.000 61.87169 186 LEU A CA 1
ATOM 1277 C C . LEU A 1 186 ? 33.11731 20.49812 15.66618 1.000 68.37434 186 LEU A C 1
ATOM 1278 O O . LEU A 1 186 ? 34.01891 20.49809 14.82384 1.000 74.18130 186 LEU A O 1
ATOM 1283 N N . CYS A 1 187 ? 33.36370 20.71942 16.97138 1.000 71.33816 187 CYS A N 1
ATOM 1284 C CA . CYS A 1 187 ? 34.73009 20.97929 17.43934 1.000 65.51993 187 CYS A CA 1
ATOM 1285 C C . CYS A 1 187 ? 35.63112 19.76408 17.28879 1.000 65.93583 187 CYS A C 1
ATOM 1286 O O . CYS A 1 187 ? 36.80753 19.90034 16.94704 1.000 71.51445 187 CYS A O 1
ATOM 1289 N N . ASN A 1 188 ? 35.09926 18.57452 17.52938 1.000 66.67537 188 ASN A N 1
ATOM 1290 C CA . ASN A 1 188 ? 35.91311 17.36618 17.56013 1.000 71.16777 188 ASN A CA 1
ATOM 1291 C C . ASN A 1 188 ? 36.17911 16.84505 16.15125 1.000 77.75479 188 ASN A C 1
ATOM 1292 O O . ASN A 1 188 ? 37.26208 16.32082 15.87641 1.000 75.80621 188 ASN A O 1
ATOM 1297 N N . THR A 1 189 ? 35.20753 16.99013 15.24304 1.000 80.94279 189 THR A N 1
ATOM 1298 C CA . THR A 1 189 ? 35.31108 16.39675 13.91557 1.000 82.41119 189 THR A CA 1
ATOM 1299 C C . THR A 1 189 ? 35.36451 17.43212 12.79877 1.000 83.86996 189 THR A C 1
ATOM 1300 O O . THR A 1 189 ? 36.44533 17.64517 12.24427 1.000 90.45578 189 THR A O 1
ATOM 1304 N N . LEU A 1 190 ? 34.24619 18.08028 12.43296 1.000 77.46866 190 LEU A N 1
ATOM 1305 C CA . LEU A 1 190 ? 34.30701 18.77134 11.14736 1.000 90.41769 190 LEU A CA 1
ATOM 1306 C C . LEU A 1 190 ? 35.27735 19.93808 11.17200 1.000 90.29266 190 LEU A C 1
ATOM 1307 O O . LEU A 1 190 ? 35.69714 20.38309 10.09814 1.000 93.28255 190 LEU A O 1
ATOM 1312 N N . LEU A 1 191 ? 35.69823 20.40205 12.35564 1.000 81.54368 191 LEU A N 1
ATOM 1313 C CA . LEU A 1 191 ? 36.70047 21.47002 12.37682 1.000 84.14676 191 LEU A CA 1
ATOM 1314 C C . LEU A 1 191 ? 38.06366 20.96243 11.91146 1.000 94.78405 191 LEU A C 1
ATOM 1315 O O . LEU A 1 191 ? 38.54721 21.42203 10.85699 1.000 94.01873 191 LEU A O 1
ATOM 1320 N N . PRO A 1 192 ? 38.72907 20.01792 12.59553 1.000 92.73427 192 PRO A N 1
ATOM 1321 C CA . PRO A 1 192 ? 40.02851 19.55870 12.07362 1.000 94.24925 192 PRO A CA 1
ATOM 1322 C C . PRO A 1 192 ? 39.94210 18.88161 10.71318 1.000 91.02813 192 PRO A C 1
ATOM 1323 O O . PRO A 1 192 ? 40.96514 18.80194 10.02242 1.000 95.13547 192 PRO A O 1
ATOM 1327 N N . THR A 1 193 ? 38.76667 18.40630 10.29703 1.000 86.55062 193 THR A N 1
ATOM 1328 C CA . THR A 1 193 ? 38.65831 17.70052 9.02169 1.000 96.04004 193 THR A CA 1
ATOM 1329 C C . THR A 1 193 ? 38.43464 18.63737 7.83120 1.000 99.47555 193 THR A C 1
ATOM 1330 O O . THR A 1 193 ? 38.99115 18.39465 6.75366 1.000 95.45298 193 THR A O 1
ATOM 1334 N N . SER A 1 194 ? 37.61824 19.68984 8.00455 1.000 97.05705 194 SER A N 1
ATOM 1335 C CA . SER A 1 194 ? 37.48422 20.74246 6.99580 1.000 91.77012 194 SER A CA 1
ATOM 1336 C C . SER A 1 194 ? 38.84711 21.21218 6.48138 1.000 94.75686 194 SER A C 1
ATOM 1337 O O . SER A 1 194 ? 38.99390 21.56310 5.29742 1.000 84.52273 194 SER A O 1
ATOM 1340 N N . LYS A 1 195 ? 39.84571 21.25620 7.37661 1.000 94.18676 195 LYS A N 1
ATOM 1341 C CA . LYS A 1 195 ? 41.22627 21.47946 6.96682 1.000 94.26093 195 LYS A CA 1
ATOM 1342 C C . LYS A 1 195 ? 41.68982 20.36191 6.04922 1.000 96.49156 195 LYS A C 1
ATOM 1343 O O . LYS A 1 195 ? 42.11772 20.60926 4.91434 1.000 91.24168 195 LYS A O 1
ATOM 1345 N N . THR A 1 196 ? 41.56464 19.11410 6.51273 1.000 97.09087 196 THR A N 1
ATOM 1346 C CA . THR A 1 196 ? 42.09531 17.96009 5.79222 1.000 98.29976 196 THR A CA 1
ATOM 1347 C C . THR A 1 196 ? 41.39000 17.67207 4.46350 1.000 97.57697 196 THR A C 1
ATOM 1348 O O . THR A 1 196 ? 41.84106 16.77988 3.73622 1.000 105.08615 196 THR A O 1
ATOM 1350 N N . ASN A 1 197 ? 40.31282 18.39200 4.10706 1.000 93.24023 197 ASN A N 1
ATOM 1351 C CA . ASN A 1 197 ? 39.61916 18.05643 2.86494 1.000 91.04295 197 ASN A CA 1
ATOM 1352 C C . ASN A 1 197 ? 38.87008 19.21707 2.20902 1.000 86.57806 197 ASN A C 1
ATOM 1353 O O . ASN A 1 197 ? 38.08875 18.96260 1.28333 1.000 84.26940 197 ASN A O 1
ATOM 1358 N N . LEU A 1 198 ? 39.03373 20.45938 2.67950 1.000 85.39354 198 LEU A N 1
ATOM 1359 C CA . LEU A 1 198 ? 38.60362 21.65946 1.96136 1.000 75.84447 198 LEU A CA 1
ATOM 1360 C C . LEU A 1 198 ? 37.15745 21.55987 1.48633 1.000 75.77179 198 LEU A C 1
ATOM 1361 O O . LEU A 1 198 ? 36.78096 22.08357 0.43089 1.000 78.26766 198 LEU A O 1
ATOM 1366 N N . LYS A 1 199 ? 36.33850 20.87730 2.27036 1.000 75.63842 199 LYS A N 1
ATOM 1367 C CA . LYS A 1 199 ? 34.90806 20.79178 2.04946 1.000 75.29920 199 LYS A CA 1
ATOM 1368 C C . LYS A 1 199 ? 34.15791 21.21954 3.30569 1.000 70.49251 199 LYS A C 1
ATOM 1369 O O . LYS A 1 199 ? 33.19359 20.58014 3.72676 1.000 78.18865 199 LYS A O 1
ATOM 1371 N N . PHE A 1 200 ? 34.59362 22.32544 3.92169 1.000 68.96891 200 PHE A N 1
ATOM 1372 C CA . PHE A 1 200 ? 33.94857 22.81557 5.13918 1.000 65.78262 200 PHE A CA 1
ATOM 1373 C C . PHE A 1 200 ? 32.46530 23.03558 4.93873 1.000 66.92236 200 PHE A C 1
ATOM 1374 O O . PHE A 1 200 ? 31.65589 22.80094 5.84522 1.000 69.67423 200 PHE A O 1
ATOM 1382 N N . ASP A 1 201 ? 32.09109 23.49547 3.76108 1.000 70.23822 201 ASP A N 1
ATOM 1383 C CA . ASP A 1 201 ? 30.72388 23.92462 3.53460 1.000 66.78193 201 ASP A CA 1
ATOM 1384 C C . ASP A 1 201 ? 29.77940 22.73624 3.48969 1.000 65.92941 201 ASP A C 1
ATOM 1385 O O . ASP A 1 201 ? 28.65309 22.81420 3.98830 1.000 66.30692 201 ASP A O 1
ATOM 1390 N N . GLU A 1 202 ? 30.22414 21.63342 2.88421 1.000 66.50741 202 GLU A N 1
ATOM 1391 C CA . GLU A 1 202 ? 29.40254 20.43476 2.83223 1.000 64.56239 202 GLU A CA 1
ATOM 1392 C C . GLU A 1 202 ? 29.26604 19.81774 4.21671 1.000 64.43511 202 GLU A C 1
ATOM 1393 O O . GLU A 1 202 ? 28.16333 19.43838 4.63444 1.000 62.14704 202 GLU A O 1
ATOM 1399 N N . MET A 1 203 ? 30.37256 19.72786 4.95115 1.000 65.60672 203 MET A N 1
ATOM 1400 C CA . MET A 1 203 ? 30.29857 19.20627 6.30910 1.000 69.57307 203 MET A CA 1
ATOM 1401 C C . MET A 1 203 ? 29.35978 20.03064 7.16092 1.000 57.28227 203 MET A C 1
ATOM 1402 O O . MET A 1 203 ? 28.42185 19.49189 7.74674 1.000 58.94175 203 MET A O 1
ATOM 1407 N N . TRP A 1 204 ? 29.55866 21.34559 7.19233 1.000 57.25293 204 TRP A N 1
ATOM 1408 C CA . TRP A 1 204 ? 28.66076 22.19361 7.96487 1.000 57.79666 204 TRP A CA 1
ATOM 1409 C C . TRP A 1 204 ? 27.20464 21.87275 7.65392 1.000 62.94513 204 TRP A C 1
ATOM 1410 O O . TRP A 1 204 ? 26.39630 21.69093 8.57038 1.000 68.24564 204 TRP A O 1
ATOM 1421 N N . ASN A 1 205 ? 26.85839 21.71502 6.37106 1.000 66.45627 205 ASN A N 1
ATOM 1422 C CA . ASN A 1 205 ? 25.45021 21.54580 6.03070 1.000 60.94865 205 ASN A CA 1
ATOM 1423 C C . ASN A 1 205 ? 24.93686 20.14054 6.28744 1.000 58.25327 205 ASN A C 1
ATOM 1424 O O . ASN A 1 205 ? 23.73394 19.96358 6.51127 1.000 56.91078 205 ASN A O 1
ATOM 1429 N N . ASP A 1 206 ? 25.80256 19.13747 6.26507 1.000 55.92517 206 ASP A N 1
ATOM 1430 C CA . ASP A 1 206 ? 25.41640 17.85996 6.84641 1.000 63.67263 206 ASP A CA 1
ATOM 1431 C C . ASP A 1 206 ? 25.10744 18.01926 8.34349 1.000 67.86822 206 ASP A C 1
ATOM 1432 O O . ASP A 1 206 ? 23.97824 17.78012 8.79017 1.000 69.41847 206 ASP A O 1
ATOM 1437 N N . MET A 1 207 ? 26.09256 18.47508 9.12802 1.000 67.76743 207 MET A N 1
ATOM 1438 C CA . MET A 1 207 ? 25.88937 18.63280 10.56527 1.000 64.23313 207 MET A CA 1
ATOM 1439 C C . MET A 1 207 ? 24.67050 19.49923 10.85938 1.000 64.43810 207 MET A C 1
ATOM 1440 O O . MET A 1 207 ? 23.89427 19.18609 11.76083 1.000 63.79060 207 MET A O 1
ATOM 1442 N N . ILE A 1 208 ? 24.44307 20.55904 10.07519 1.000 63.63277 208 ILE A N 1
ATOM 1443 C CA . ILE A 1 208 ? 23.37627 21.50308 10.43424 1.000 59.88970 208 ILE A CA 1
ATOM 1444 C C . ILE A 1 208 ? 21.99187 20.98205 10.05215 1.000 63.39251 208 ILE A C 1
ATOM 1445 O O . ILE A 1 208 ? 20.98111 21.36984 10.65712 1.000 66.26745 208 ILE A O 1
ATOM 1450 N N . SER A 1 209 ? 21.91208 20.08051 9.08914 1.000 65.62521 209 SER A N 1
ATOM 1451 C CA . SER A 1 209 ? 20.65041 19.49834 8.66670 1.000 64.23224 209 SER A CA 1
ATOM 1452 C C . SER A 1 209 ? 20.47359 18.07670 9.15980 1.000 69.60990 209 SER A C 1
ATOM 1453 O O . SER A 1 209 ? 19.40899 17.49368 8.93919 1.000 76.38346 209 SER A O 1
ATOM 1456 N N . ASN A 1 210 ? 21.48738 17.50214 9.79931 1.000 71.04159 210 ASN A N 1
ATOM 1457 C CA . ASN A 1 210 ? 21.38082 16.16644 10.36886 1.000 67.14844 210 ASN A CA 1
ATOM 1458 C C . ASN A 1 210 ? 20.36175 16.16513 11.49938 1.000 68.85143 210 ASN A C 1
ATOM 1459 O O . ASN A 1 210 ? 20.51503 16.92879 12.46382 1.000 74.74309 210 ASN A O 1
ATOM 1464 N N . PRO A 1 211 ? 19.31545 15.34193 11.42090 1.000 74.45823 211 PRO A N 1
ATOM 1465 C CA . PRO A 1 211 ? 18.23381 15.43846 12.41580 1.000 70.41453 211 PRO A CA 1
ATOM 1466 C C . PRO A 1 211 ? 18.62878 14.99891 13.81074 1.000 73.20583 211 PRO A C 1
ATOM 1467 O O . PRO A 1 211 ? 18.03280 15.48803 14.77924 1.000 76.92088 211 PRO A O 1
ATOM 1471 N N . GLU A 1 212 ? 19.61044 14.10690 13.96299 1.000 71.35866 212 GLU A N 1
ATOM 1472 C CA . GLU A 1 212 ? 19.89323 13.60412 15.30367 1.000 69.83205 212 GLU A CA 1
ATOM 1473 C C . GLU A 1 212 ? 20.50057 14.64989 16.22633 1.000 71.29207 212 GLU A C 1
ATOM 1474 O O . GLU A 1 212 ? 20.72403 14.34917 17.40617 1.000 77.08465 212 GLU A O 1
ATOM 1480 N N . TYR A 1 213 ? 20.77301 15.85480 15.74114 1.000 68.04864 213 TYR A N 1
ATOM 1481 C CA . TYR A 1 213 ? 21.16437 16.96212 16.59786 1.000 61.98398 213 TYR A CA 1
ATOM 1482 C C . TYR A 1 213 ? 20.00529 17.86383 16.93815 1.000 64.64114 213 TYR A C 1
ATOM 1483 O O . TYR A 1 213 ? 20.18350 18.81102 17.69715 1.000 69.96927 213 TYR A O 1
ATOM 1492 N N . ASN A 1 214 ? 18.83375 17.60684 16.38526 1.000 64.59615 214 ASN A N 1
ATOM 1493 C CA . ASN A 1 214 ? 17.68600 18.45963 16.62145 1.000 65.79956 214 ASN A CA 1
ATOM 1494 C C . ASN A 1 214 ? 17.06665 18.09636 17.95504 1.000 71.77990 214 ASN A C 1
ATOM 1495 O O . ASN A 1 214 ? 16.94257 16.91663 18.29646 1.000 73.90828 214 ASN A O 1
ATOM 1500 N N . VAL A 1 215 ? 16.69205 19.11432 18.71946 1.000 71.61742 215 VAL A N 1
ATOM 1501 C CA . VAL A 1 215 ? 15.97068 18.84012 19.94678 1.000 67.24785 215 VAL A CA 1
ATOM 1502 C C . VAL A 1 215 ? 14.51819 18.54524 19.62174 1.000 71.88235 215 VAL A C 1
ATOM 1503 O O . VAL A 1 215 ? 13.90847 17.64482 20.20341 1.000 82.32412 215 VAL A O 1
ATOM 1507 N N . PHE A 1 216 ? 13.95011 19.27882 18.67548 1.000 75.26779 216 PHE A N 1
ATOM 1508 C CA . PHE A 1 216 ? 12.55187 19.14608 18.29132 1.000 79.32368 216 PHE A CA 1
ATOM 1509 C C . PHE A 1 216 ? 12.40217 18.67331 16.85338 1.000 79.71481 216 PHE A C 1
ATOM 1510 O O . PHE A 1 216 ? 13.34089 18.70926 16.05435 1.000 75.48699 216 PHE A O 1
ATOM 1518 N N . ASP A 1 217 ? 11.17148 18.26854 16.53802 1.000 84.22681 217 ASP A N 1
ATOM 1519 C CA . ASP A 1 217 ? 10.82197 17.58119 15.30163 1.000 87.18758 217 ASP A CA 1
ATOM 1520 C C . ASP A 1 217 ? 10.30824 18.51698 14.22093 1.000 87.67678 217 ASP A C 1
ATOM 1521 O O . ASP A 1 217 ? 10.05157 18.06436 13.10180 1.000 90.75688 217 ASP A O 1
ATOM 1526 N N . PHE A 1 218 ? 10.13732 19.79961 14.52786 1.000 85.83641 218 PHE A N 1
ATOM 1527 C CA . PHE A 1 218 ? 9.62468 20.76406 13.57388 1.000 80.61486 218 PHE A CA 1
ATOM 1528 C C . PHE A 1 218 ? 10.54939 21.96110 13.48994 1.000 79.03326 218 PHE A C 1
ATOM 1529 O O . PHE A 1 218 ? 11.29297 22.26668 14.41973 1.000 82.31913 218 PHE A O 1
ATOM 1537 N N . ASP A 1 219 ? 10.48575 22.63753 12.35280 1.000 78.40977 219 ASP A N 1
ATOM 1538 C CA . ASP A 1 219 ? 11.29765 23.81844 12.14101 1.000 75.12209 219 ASP A CA 1
ATOM 1539 C C . ASP A 1 219 ? 10.91576 24.89924 13.15284 1.000 71.60392 219 ASP A C 1
ATOM 1540 O O . ASP A 1 219 ? 9.76580 24.96256 13.59155 1.000 74.15633 219 ASP A O 1
ATOM 1545 N N . PRO A 1 220 ? 11.86245 25.77847 13.52223 1.000 64.75893 220 PRO A N 1
ATOM 1546 C CA . PRO A 1 220 ? 11.58824 26.79986 14.54365 1.000 67.25297 220 PRO A CA 1
ATOM 1547 C C . PRO A 1 220 ? 10.27427 27.53387 14.39797 1.000 74.16882 220 PRO A C 1
ATOM 1548 O O . PRO A 1 220 ? 9.49382 27.59915 15.36217 1.000 77.88251 220 PRO A O 1
ATOM 1552 N N . ASN A 1 221 ? 10.01932 28.09563 13.20967 1.000 72.91795 221 ASN A N 1
ATOM 1553 C CA . ASN A 1 221 ? 8.82964 28.91674 13.05416 1.000 66.13044 221 ASN A CA 1
ATOM 1554 C C . ASN A 1 221 ? 7.58864 28.04677 13.11222 1.000 67.06110 221 ASN A C 1
ATOM 1555 O O . ASN A 1 221 ? 6.54285 28.49196 13.60126 1.000 70.76144 221 ASN A O 1
ATOM 1560 N N . ILE A 1 222 ? 7.70446 26.78476 12.69158 1.000 65.29092 222 ILE A N 1
ATOM 1561 C CA . ILE A 1 222 ? 6.59383 25.85725 12.87179 1.000 69.24359 222 ILE A CA 1
ATOM 1562 C C . ILE A 1 222 ? 6.34575 25.59937 14.35428 1.000 81.08968 222 ILE A C 1
ATOM 1563 O O . ILE A 1 222 ? 5.19076 25.55243 14.79658 1.000 81.76831 222 ILE A O 1
ATOM 1568 N N . LEU A 1 223 ? 7.41866 25.41083 15.14402 1.000 77.49781 223 LEU A N 1
ATOM 1569 C CA . LEU A 1 223 ? 7.26403 25.26109 16.59110 1.000 80.25587 223 LEU A CA 1
ATOM 1570 C C . LEU A 1 223 ? 6.45475 26.40531 17.15801 1.000 77.82849 223 LEU A C 1
ATOM 1571 O O . LEU A 1 223 ? 5.46271 26.19836 17.86676 1.000 77.94777 223 LEU A O 1
ATOM 1576 N N . LEU A 1 224 ? 6.88642 27.63059 16.84928 1.000 75.59629 224 LEU A N 1
ATOM 1577 C CA . LEU A 1 224 ? 6.19357 28.82123 17.31211 1.000 76.05813 224 LEU A CA 1
ATOM 1578 C C . LEU A 1 224 ? 4.73587 28.78421 16.90430 1.000 77.43959 224 LEU A C 1
ATOM 1579 O O . LEU A 1 224 ? 3.88289 29.33138 17.60619 1.000 79.26447 224 LEU A O 1
ATOM 1584 N N . SER A 1 225 ? 4.42792 28.14383 15.77220 1.000 78.72914 225 SER A N 1
ATOM 1585 C CA . SER A 1 225 ? 3.03635 28.09816 15.33922 1.000 82.16413 225 SER A CA 1
ATOM 1586 C C . SER A 1 225 ? 2.18124 27.35270 16.35760 1.000 85.48197 225 SER A C 1
ATOM 1587 O O . SER A 1 225 ? 1.07289 27.79585 16.68251 1.000 89.80626 225 SER A O 1
ATOM 1590 N N . LYS A 1 226 ? 2.69537 26.24985 16.91280 1.000 86.23757 226 LYS A N 1
ATOM 1591 C CA . LYS A 1 226 ? 1.98571 25.53856 17.97558 1.000 82.90904 226 LYS A CA 1
ATOM 1592 C C . LYS A 1 226 ? 1.75810 26.40161 19.22005 1.000 83.34361 226 LYS A C 1
ATOM 1593 O O . LYS A 1 226 ? 0.94958 26.03123 20.07762 1.000 89.21829 226 LYS A O 1
ATOM 1597 N N . PHE A 1 227 ? 2.42102 27.55025 19.31727 1.000 84.96752 227 PHE A N 1
ATOM 1598 C CA . PHE A 1 227 ? 2.37151 28.46247 20.45291 1.000 82.51052 227 PHE A CA 1
ATOM 1599 C C . PHE A 1 227 ? 1.21674 29.45850 20.37812 1.000 88.15631 227 PHE A C 1
ATOM 1600 O O . PHE A 1 227 ? 1.15883 30.38031 21.19483 1.000 91.23915 227 PHE A O 1
ATOM 1608 N N . MET A 1 228 ? 0.30645 29.31863 19.41552 1.000 94.80813 228 MET A N 1
ATOM 1609 C CA . MET A 1 228 ? -0.73945 30.31885 19.23947 1.000 96.67681 228 MET A CA 1
ATOM 1610 C C . MET A 1 228 ? -2.04702 29.94978 19.91645 1.000 103.97721 228 MET A C 1
ATOM 1611 O O . MET A 1 228 ? -2.86760 30.84188 20.16389 1.000 108.51287 228 MET A O 1
ATOM 1616 N N . ARG A 1 229 ? -2.25326 28.66799 20.23945 1.000 105.34471 229 ARG A N 1
ATOM 1617 C CA . ARG A 1 229 ? -3.48061 28.25275 20.91435 1.000 111.26534 229 ARG A CA 1
ATOM 1618 C C . ARG A 1 229 ? -3.65356 28.93927 22.26855 1.000 112.20379 229 ARG A C 1
ATOM 1619 O O . ARG A 1 229 ? -4.76907 28.95238 22.80873 1.000 113.80432 229 ARG A O 1
ATOM 1621 N N . LEU A 1 230 ? -2.56985 29.49667 22.82515 1.000 106.82906 230 LEU A N 1
ATOM 1622 C CA . LEU A 1 230 ? -2.68007 30.42638 23.94522 1.000 109.44694 230 LEU A CA 1
ATOM 1623 C C . LEU A 1 230 ? -3.77405 31.46023 23.70361 1.000 115.56679 230 LEU A C 1
ATOM 1624 O O . LEU A 1 230 ? -4.57018 31.75647 24.60677 1.000 114.91155 230 LEU A O 1
ATOM 1626 N N . ASN A 1 231 ? -3.83027 32.00810 22.48244 1.000 113.40560 231 ASN A N 1
ATOM 1627 C CA . ASN A 1 231 ? -4.86474 32.94825 22.06587 1.000 116.73954 231 ASN A CA 1
ATOM 1628 C C . ASN A 1 231 ? -5.08496 34.02038 23.12778 1.000 116.42503 231 ASN A C 1
ATOM 1629 O O . ASN A 1 231 ? -4.21282 34.86244 23.37435 1.000 112.20398 231 ASN A O 1
ATOM 1631 N N . ASN A 1 232 ? -6.24761 33.98154 23.76832 1.000 114.99768 232 ASN A N 1
ATOM 1632 C CA . ASN A 1 232 ? -6.55208 34.82380 24.91672 1.000 115.61496 232 ASN A CA 1
ATOM 1633 C C . ASN A 1 232 ? -6.69519 33.89930 26.11938 1.000 114.23241 232 ASN A C 1
ATOM 1634 O O . ASN A 1 232 ? -7.66482 33.13790 26.21073 1.000 117.51578 232 ASN A O 1
ATOM 1636 N N . ILE A 1 233 ? -5.71518 33.93927 27.02240 1.000 110.30164 233 ILE A N 1
ATOM 1637 C CA . ILE A 1 233 ? -5.74172 33.12980 28.23552 1.000 106.21816 233 ILE A CA 1
ATOM 1638 C C . ILE A 1 233 ? -4.92907 33.84961 29.29907 1.000 103.80779 233 ILE A C 1
ATOM 1639 O O . ILE A 1 233 ? -3.94743 34.54122 28.99784 1.000 98.69578 233 ILE A O 1
ATOM 1644 N N . ARG A 1 234 ? -5.36360 33.70278 30.55129 1.000 104.12929 234 ARG A N 1
ATOM 1645 C CA . ARG A 1 234 ? -4.60953 34.22518 31.67952 1.000 94.25980 234 ARG A CA 1
ATOM 1646 C C . ARG A 1 234 ? -3.55101 33.19721 32.05313 1.000 89.44966 234 ARG A C 1
ATOM 1647 O O . ARG A 1 234 ? -3.84768 31.99993 32.16171 1.000 86.96408 234 ARG A O 1
ATOM 1649 N N . VAL A 1 235 ? -2.30722 33.64834 32.19480 1.000 83.95579 235 VAL A N 1
ATOM 1650 C CA . VAL A 1 235 ? -1.22895 32.78528 32.66194 1.000 89.08648 235 VAL A CA 1
ATOM 1651 C C . VAL A 1 235 ? -0.75105 33.35907 33.98673 1.000 88.50449 235 VAL A C 1
ATOM 1652 O O . VAL A 1 235 ? -0.23091 34.48327 34.02887 1.000 87.72213 235 VAL A O 1
ATOM 1656 N N . LEU A 1 236 ? -0.92774 32.59470 35.06173 1.000 85.85075 236 LEU A N 1
ATOM 1657 C CA . LEU A 1 236 ? -0.69899 33.07419 36.42367 1.000 87.98365 236 LEU A CA 1
ATOM 1658 C C . LEU A 1 236 ? 0.47802 32.33725 37.04334 1.000 82.01947 236 LEU A C 1
ATOM 1659 O O . LEU A 1 236 ? 0.47776 31.10167 37.10039 1.000 81.72547 236 LEU A O 1
ATOM 1664 N N . THR A 1 237 ? 1.46814 33.08455 37.53205 1.000 77.41887 237 THR A N 1
ATOM 1665 C CA . THR A 1 237 ? 2.76506 32.46277 37.76602 1.000 83.68252 237 THR A CA 1
ATOM 1666 C C . THR A 1 237 ? 3.43698 32.90547 39.06525 1.000 91.14558 237 THR A C 1
ATOM 1667 O O . THR A 1 237 ? 3.35399 34.07426 39.46755 1.000 90.55838 237 THR A O 1
ATOM 1671 N N . THR A 1 238 ? 4.11534 31.94263 39.70481 1.000 88.96354 238 THR A N 1
ATOM 1672 C CA . THR A 1 238 ? 4.92291 32.11923 40.90864 1.000 89.27202 238 THR A CA 1
ATOM 1673 C C . THR A 1 238 ? 6.39463 32.40909 40.61515 1.000 91.58394 238 THR A C 1
ATOM 1674 O O . THR A 1 238 ? 7.18125 32.53403 41.55921 1.000 93.47240 238 THR A O 1
ATOM 1678 N N . ILE A 1 239 ? 6.77357 32.54621 39.34357 1.000 94.77199 239 ILE A N 1
ATOM 1679 C CA . ILE A 1 239 ? 8.15729 32.47137 38.87775 1.000 90.68158 239 ILE A CA 1
ATOM 1680 C C . ILE A 1 239 ? 8.65048 33.88060 38.55637 1.000 94.67144 239 ILE A C 1
ATOM 1681 O O . ILE A 1 239 ? 8.10452 34.54997 37.66956 1.000 89.40097 239 ILE A O 1
ATOM 1686 N N . LYS A 1 240 ? 9.68990 34.32819 39.26852 1.000 99.81340 240 LYS A N 1
ATOM 1687 C CA . LYS A 1 240 ? 10.38453 35.58141 38.95341 1.000 101.03779 240 LYS A CA 1
ATOM 1688 C C . LYS A 1 240 ? 11.60045 35.23882 38.09174 1.000 104.72031 240 LYS A C 1
ATOM 1689 O O . LYS A 1 240 ? 12.66771 34.89137 38.61262 1.000 104.01810 240 LYS A O 1
ATOM 1691 N N . SER A 1 241 ? 11.44467 35.36950 36.76973 1.000 101.03892 241 SER A N 1
ATOM 1692 C CA . SER A 1 241 ? 12.30460 34.73026 35.77772 1.000 99.37059 241 SER A CA 1
ATOM 1693 C C . SER A 1 241 ? 13.31464 35.69395 35.16805 1.000 99.18114 241 SER A C 1
ATOM 1694 O O . SER A 1 241 ? 13.17962 36.91820 35.23992 1.000 99.20193 241 SER A O 1
ATOM 1697 N N . GLU A 1 242 ? 14.30801 35.09875 34.49161 1.000 102.37230 242 GLU A N 1
ATOM 1698 C CA . GLU A 1 242 ? 15.46044 35.77611 33.89793 1.000 105.04341 242 GLU A CA 1
ATOM 1699 C C . GLU A 1 242 ? 14.98189 36.87090 32.92909 1.000 105.99243 242 GLU A C 1
ATOM 1700 O O . GLU A 1 242 ? 14.75452 37.98836 33.41433 1.000 109.43487 242 GLU A O 1
ATOM 1702 N N . PRO A 1 243 ? 14.80015 36.66386 31.56298 1.000 101.56711 243 PRO A N 1
ATOM 1703 C CA . PRO A 1 243 ? 13.95648 37.63779 30.83343 1.000 106.00763 243 PRO A CA 1
ATOM 1704 C C . PRO A 1 243 ? 12.49809 37.68272 31.28177 1.000 103.21124 243 PRO A C 1
ATOM 1705 O O . PRO A 1 243 ? 11.59707 37.42852 30.47199 1.000 104.48458 243 PRO A O 1
ATOM 1709 N N . ARG A 1 244 ? 12.26853 38.03342 32.54902 1.000 96.79351 244 ARG A N 1
ATOM 1710 C CA . ARG A 1 244 ? 10.95549 38.21516 33.16195 1.000 100.29675 244 ARG A CA 1
ATOM 1711 C C . ARG A 1 244 ? 9.76682 37.74856 32.32371 1.000 100.71719 244 ARG A C 1
ATOM 1712 O O . ARG A 1 244 ? 8.80770 38.50544 32.14823 1.000 105.02090 244 ARG A O 1
ATOM 1714 N N . LEU A 1 245 ? 9.84259 36.53260 31.76887 1.000 96.88564 245 LEU A N 1
ATOM 1715 C CA . LEU A 1 245 ? 8.69239 35.78908 31.25566 1.000 93.17560 245 LEU A CA 1
ATOM 1716 C C . LEU A 1 245 ? 7.68859 36.62256 30.46390 1.000 93.84086 245 LEU A C 1
ATOM 1717 O O . LEU A 1 245 ? 7.56009 36.45953 29.24617 1.000 95.33621 245 LEU A O 1
ATOM 1722 N N . SER A 1 246 ? 6.94194 37.48298 31.16307 1.000 96.27742 246 SER A N 1
ATOM 1723 C CA . SER A 1 246 ? 5.94500 38.36539 30.56590 1.000 93.65355 246 SER A CA 1
ATOM 1724 C C . SER A 1 246 ? 6.45214 38.94537 29.26339 1.000 89.85486 246 SER A C 1
ATOM 1725 O O . SER A 1 246 ? 5.67858 39.13929 28.32418 1.000 94.68215 246 SER A O 1
ATOM 1728 N N . SER A 1 247 ? 7.74960 39.24826 29.22208 1.000 91.49689 247 SER A N 1
ATOM 1729 C CA . SER A 1 247 ? 8.38052 39.68348 27.98473 1.000 92.50879 247 SER A CA 1
ATOM 1730 C C . SER A 1 247 ? 8.25537 38.61479 26.90580 1.000 90.23378 247 SER A C 1
ATOM 1731 O O . SER A 1 247 ? 7.67591 38.85567 25.84177 1.000 91.41544 247 SER A O 1
ATOM 1734 N N . LEU A 1 248 ? 8.77655 37.41245 27.17014 1.000 90.14062 248 LEU A N 1
ATOM 1735 C CA . LEU A 1 248 ? 8.67469 36.35295 26.17115 1.000 94.60109 248 LEU A CA 1
ATOM 1736 C C . LEU A 1 248 ? 7.24349 36.13282 25.73232 1.000 88.27189 248 LEU A C 1
ATOM 1737 O O . LEU A 1 248 ? 6.99531 35.81513 24.57062 1.000 95.89983 248 LEU A O 1
ATOM 1742 N N . LEU A 1 249 ? 6.28990 36.29247 26.62732 1.000 85.87979 249 LEU A N 1
ATOM 1743 C CA . LEU A 1 249 ? 4.92790 35.95168 26.27873 1.000 88.15802 249 LEU A CA 1
ATOM 1744 C C . LEU A 1 249 ? 4.11959 37.15380 25.82207 1.000 88.89875 249 LEU A C 1
ATOM 1745 O O . LEU A 1 249 ? 2.98035 36.97829 25.37971 1.000 89.17078 249 LEU A O 1
ATOM 1750 N N . ARG A 1 250 ? 4.66887 38.36822 25.93740 1.000 84.74106 250 ARG A N 1
ATOM 1751 C CA . ARG A 1 250 ? 4.03318 39.51752 25.30600 1.000 91.28164 250 ARG A CA 1
ATOM 1752 C C . ARG A 1 250 ? 3.88582 39.29344 23.80780 1.000 91.35049 250 ARG A C 1
ATOM 1753 O O . ARG A 1 250 ? 2.90057 39.73988 23.20789 1.000 87.53860 250 ARG A O 1
ATOM 1755 N N . THR A 1 251 ? 4.85644 38.59777 23.20113 1.000 90.77839 251 THR A N 1
ATOM 1756 C CA . THR A 1 251 ? 4.78272 38.10241 21.82987 1.000 93.58746 251 THR A CA 1
ATOM 1757 C C . THR A 1 251 ? 3.43218 37.45878 21.55348 1.000 92.49156 251 THR A C 1
ATOM 1758 O O . THR A 1 251 ? 2.61953 38.01458 20.80398 1.000 92.73261 251 THR A O 1
ATOM 1760 N N . PHE A 1 252 ? 3.17196 36.29970 22.17380 1.000 88.01745 252 PHE A N 1
ATOM 1761 C CA . PHE A 1 252 ? 1.92894 35.57279 21.92273 1.000 91.65306 252 PHE A CA 1
ATOM 1762 C C . PHE A 1 252 ? 0.66736 36.30497 22.47012 1.000 94.66958 252 PHE A C 1
ATOM 1763 O O . PHE A 1 252 ? -0.37969 35.62410 22.56004 1.000 98.63039 252 PHE A O 1
ATOM 1765 N N . ASN A 1 253 ? 0.78226 37.59532 22.80073 1.000 91.72125 253 ASN A N 1
ATOM 1766 C CA . ASN A 1 253 ? -0.34194 38.45857 23.18549 1.000 97.05741 253 ASN A CA 1
ATOM 1767 C C . ASN A 1 253 ? -1.25005 37.76941 24.21134 1.000 105.88546 253 ASN A C 1
ATOM 1768 O O . ASN A 1 253 ? -2.41995 37.46385 23.95882 1.000 106.67241 253 ASN A O 1
ATOM 1770 N N . ILE A 1 254 ? -0.66600 37.55424 25.39478 1.000 105.65965 254 ILE A N 1
ATOM 1771 C CA . ILE A 1 254 ? -1.26409 36.76111 26.46141 1.000 100.10731 254 ILE A CA 1
ATOM 1772 C C . ILE A 1 254 ? -1.19187 37.55177 27.75646 1.000 103.67751 254 ILE A C 1
ATOM 1773 O O . ILE A 1 254 ? -0.15619 38.15528 28.06255 1.000 107.22922 254 ILE A O 1
ATOM 1778 N N . ASN A 1 255 ? -2.29035 37.54488 28.51851 1.000 101.73562 255 ASN A N 1
ATOM 1779 C CA . ASN A 1 255 ? -2.34693 38.22690 29.81076 1.000 94.11591 255 ASN A CA 1
ATOM 1780 C C . ASN A 1 255 ? -1.54219 37.42103 30.82991 1.000 93.74863 255 ASN A C 1
ATOM 1781 O O . ASN A 1 255 ? -1.98224 36.37411 31.31844 1.000 91.96095 255 ASN A O 1
ATOM 1783 N N . LEU A 1 256 ? -0.34977 37.91501 31.14933 1.000 93.29054 256 LEU A N 1
ATOM 1784 C CA . LEU A 1 256 ? 0.56094 37.27991 32.09279 1.000 94.89101 256 LEU A CA 1
ATOM 1785 C C . LEU A 1 256 ? 0.46773 37.97486 33.44901 1.000 94.41101 256 LEU A C 1
ATOM 1786 O O . LEU A 1 256 ? 0.59689 39.20182 33.52045 1.000 98.49627 256 LEU A O 1
ATOM 1791 N N . PHE A 1 257 ? 0.27591 37.19468 34.52492 1.000 92.85854 257 PHE A N 1
ATOM 1792 C CA . PHE A 1 257 ? 0.01212 37.73887 35.86663 1.000 94.63504 257 PHE A CA 1
ATOM 1793 C C . PHE A 1 257 ? 0.86679 37.05209 36.92869 1.000 89.61401 257 PHE A C 1
ATOM 1794 O O . PHE A 1 257 ? 0.80177 35.82490 37.08895 1.000 85.26702 257 PHE A O 1
ATOM 1802 N N . ALA A 1 258 ? 1.62072 37.85260 37.68835 1.000 89.45316 258 ALA A N 1
ATOM 1803 C CA . ALA A 1 258 ? 2.63574 37.36023 38.61582 1.000 96.47139 258 ALA A CA 1
ATOM 1804 C C . ALA A 1 258 ? 2.26090 37.60673 40.08275 1.000 94.68403 258 ALA A C 1
ATOM 1805 O O . ALA A 1 258 ? 1.63177 38.61235 40.42652 1.000 96.00684 258 ALA A O 1
ATOM 1807 N N . PHE A 1 259 ? 2.69441 36.69950 40.96104 1.000 90.22417 259 PHE A N 1
ATOM 1808 C CA . PHE A 1 259 ? 2.2180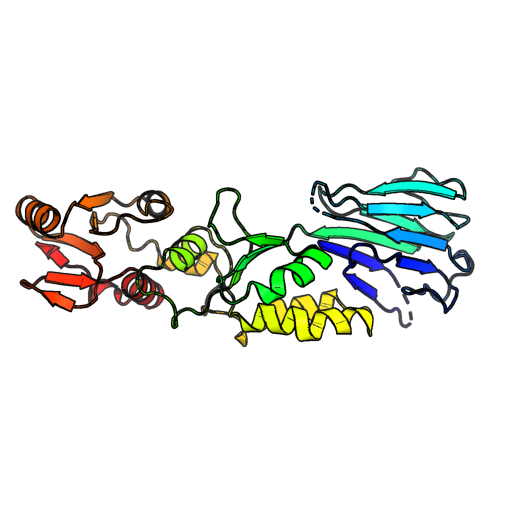7 36.67710 42.34313 1.000 95.66613 259 PHE A CA 1
ATOM 1809 C C . PHE A 1 259 ? 3.32098 36.30979 43.33083 1.000 99.35577 259 PHE A C 1
ATOM 1810 O O . PHE A 1 259 ? 4.05371 35.33886 43.11314 1.000 97.09194 259 PHE A O 1
ATOM 1818 N N . ASP A 1 260 ? 3.39260 37.05671 44.44262 1.000 97.81437 260 ASP A N 1
ATOM 1819 C CA . ASP A 1 260 ? 4.38931 36.84387 45.49283 1.000 86.37005 260 ASP A CA 1
ATOM 1820 C C . ASP A 1 260 ? 3.86793 35.77214 46.44198 1.000 96.09405 260 ASP A C 1
ATOM 1821 O O . ASP A 1 260 ? 3.14582 36.07988 47.40498 1.000 93.93474 260 ASP A O 1
ATOM 1823 N N . ASN A 1 261 ? 4.27188 34.51377 46.17085 1.000 89.29464 261 ASN A N 1
ATOM 1824 C CA . ASN A 1 261 ? 3.81341 33.27378 46.81201 1.000 91.11342 261 ASN A CA 1
ATOM 1825 C C . ASN A 1 261 ? 2.57161 32.74514 46.10269 1.000 85.73283 261 ASN A C 1
ATOM 1826 O O . ASN A 1 261 ? 1.75249 33.52923 45.60707 1.000 82.46749 261 ASN A O 1
ATOM 1828 N N . ILE A 1 262 ? 2.40196 31.41790 46.09103 1.000 77.90856 262 ILE A N 1
ATOM 1829 C CA . ILE A 1 262 ? 1.22212 30.82651 45.47813 1.000 79.18473 262 ILE A CA 1
ATOM 1830 C C . ILE A 1 262 ? -0.04223 31.22476 46.21424 1.000 91.47727 262 ILE A C 1
ATOM 1831 O O . ILE A 1 262 ? -1.13885 31.10378 45.65949 1.000 95.70585 262 ILE A O 1
ATOM 1836 N N . ASP A 1 263 ? 0.08101 31.70266 47.45804 1.000 98.31266 263 ASP A N 1
ATOM 1837 C CA . ASP A 1 263 ? -1.05642 32.31584 48.13726 1.000 96.95815 263 ASP A CA 1
ATOM 1838 C C . ASP A 1 263 ? -1.64115 33.43963 47.28964 1.000 97.99010 263 ASP A C 1
ATOM 1839 O O . ASP A 1 263 ? -2.79177 33.35879 46.83873 1.000 100.11472 263 ASP A O 1
ATOM 1841 N N . SER A 1 264 ? -0.83997 34.48178 47.02509 1.000 91.58684 264 SER A N 1
ATOM 1842 C CA . SER A 1 264 ? -1.35751 35.65871 46.33232 1.000 95.60705 264 SER A CA 1
ATOM 1843 C C . SER A 1 264 ? -2.03236 35.29647 45.00237 1.000 99.09075 264 SER A C 1
ATOM 1844 O O . SER A 1 264 ? -2.95988 35.99201 44.56834 1.000 95.13906 264 SER A O 1
ATOM 1846 N N . LEU A 1 265 ? -1.61169 34.19144 44.36751 1.000 99.98560 265 LEU A N 1
ATOM 1847 C CA . LEU A 1 265 ? -2.20077 33.75020 43.10075 1.000 98.99057 265 LEU A CA 1
ATOM 1848 C C . LEU A 1 265 ? -3.52679 33.02608 43.32463 1.000 99.11889 265 LEU A C 1
ATOM 1849 O O . LEU A 1 265 ? -4.50907 33.28043 42.61153 1.000 95.95220 265 LEU A O 1
ATOM 1851 N N . TYR A 1 266 ? -3.56650 32.10486 44.30118 1.000 99.20913 266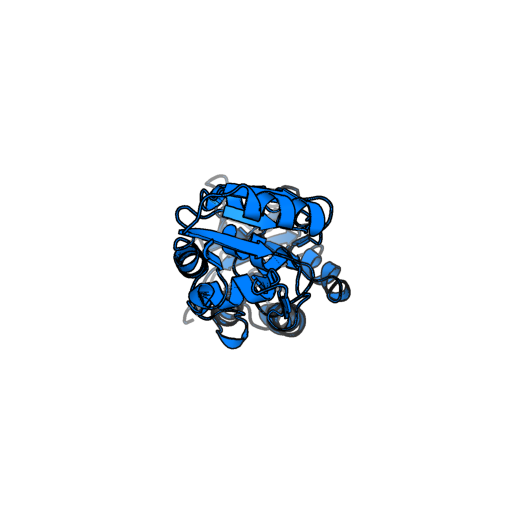 TYR A N 1
ATOM 1852 C CA . TYR A 1 266 ? -4.83298 31.48260 44.68899 1.000 101.57724 266 TYR A CA 1
ATOM 1853 C C . TYR A 1 266 ? -5.89611 32.52856 45.03090 1.000 98.26107 266 TYR A C 1
ATOM 1854 O O . TYR A 1 266 ? -7.08715 32.33023 44.75003 1.000 96.69102 266 TYR A O 1
ATOM 1863 N N . LYS A 1 267 ? -5.48214 33.64245 45.63777 1.000 93.85201 267 LYS A N 1
ATOM 1864 C CA . LYS A 1 267 ? -6.39127 34.75875 45.86278 1.000 98.26460 267 LYS A CA 1
ATOM 1865 C C . LYS A 1 267 ? -7.09830 35.15970 44.57696 1.000 94.73217 267 LYS A C 1
ATOM 1866 O O . LYS A 1 267 ? -8.33295 35.20540 44.52339 1.000 94.76933 267 LYS A O 1
ATOM 1868 N N . TYR A 1 268 ? -6.31549 35.41880 43.51804 1.000 102.64322 268 TYR A N 1
ATOM 1869 C CA . TYR A 1 268 ? -6.84784 35.94382 42.25871 1.000 95.71495 268 TYR A CA 1
ATOM 1870 C C . TYR A 1 268 ? -7.88542 35.00524 41.65503 1.000 91.13096 268 TYR A C 1
ATOM 1871 O O . TYR A 1 268 ? -8.91139 35.46375 41.14229 1.000 92.00072 268 TYR A O 1
ATOM 1880 N N . VAL A 1 269 ? -7.64333 33.69202 41.71256 1.000 88.44438 269 VAL A N 1
ATOM 1881 C CA . VAL A 1 269 ? -8.56174 32.72982 41.09953 1.000 90.38422 269 VAL A CA 1
ATOM 1882 C C . VAL A 1 269 ? -9.99084 32.93337 41.60790 1.000 101.67620 269 VAL A C 1
ATOM 1883 O O . VAL A 1 269 ? -10.94829 32.97671 40.81961 1.000 99.08814 269 VAL A O 1
ATOM 1885 N N . ASP A 1 270 ? -10.16033 33.05752 42.93509 1.000 100.01271 270 ASP A N 1
ATOM 1886 C CA . ASP A 1 270 ? -11.48959 33.33292 43.47602 1.000 95.69398 270 ASP A CA 1
ATOM 1887 C C . ASP A 1 270 ? -12.07496 34.61280 42.87794 1.000 100.45439 270 ASP A C 1
ATOM 1888 O O . ASP A 1 270 ? -13.27042 34.66813 42.56493 1.000 102.80960 270 ASP A O 1
ATOM 1890 N N . SER A 1 271 ? -11.23757 35.64229 42.68293 1.000 100.77107 271 SER A N 1
ATOM 1891 C CA . SER A 1 271 ? -11.70167 36.90751 42.10993 1.000 101.83444 271 SER A CA 1
ATOM 1892 C C . SER A 1 271 ? -12.11321 36.76710 40.64984 1.000 105.68465 271 SER A C 1
ATOM 1893 O O . SER A 1 271 ? -12.97756 37.51666 40.17794 1.000 110.63991 271 SER A O 1
ATOM 1895 N N . LEU A 1 272 ? -11.49559 35.84945 39.91374 1.000 103.11974 272 LEU A N 1
ATOM 1896 C CA . LEU A 1 272 ? -11.82276 35.68881 38.50435 1.000 104.53093 272 LEU A CA 1
ATOM 1897 C C . LEU A 1 272 ? -13.15958 34.96136 38.36908 1.000 106.87834 272 LEU A C 1
ATOM 1898 O O . LEU A 1 272 ? -13.50199 34.09102 39.18102 1.000 103.36337 272 LEU A O 1
ATOM 1900 N N . GLU A 1 273 ? -13.92521 35.34907 37.34367 1.000 106.43818 273 GLU A N 1
ATOM 1901 C CA . GLU A 1 273 ? -15.23819 34.77032 37.07863 1.000 105.55126 273 GLU A CA 1
ATOM 1902 C C . GLU A 1 273 ? -15.12104 33.27962 36.74935 1.000 111.72202 273 GLU A C 1
ATOM 1903 O O . GLU A 1 273 ? -14.04029 32.75753 36.46486 1.000 114.94008 273 GLU A O 1
ATOM 1905 N N . ALA A 1 274 ? -16.25984 32.58888 36.78823 1.000 113.21149 274 ALA A N 1
ATOM 1906 C CA . ALA A 1 274 ? -16.28009 31.16075 36.49626 1.000 115.74873 274 ALA A CA 1
ATOM 1907 C C . ALA A 1 274 ? -16.21679 30.91745 34.98880 1.000 116.24841 274 ALA A C 1
ATOM 1908 O O . ALA A 1 274 ? -16.60457 31.77080 34.18193 1.000 115.09618 274 ALA A O 1
ATOM 1910 N N . SER A 1 275 ? -15.70764 29.73597 34.61693 1.000 117.05085 275 SER A N 1
ATOM 1911 C CA . SER A 1 275 ? -15.38896 29.40037 33.22309 1.000 114.60931 275 SER A CA 1
ATOM 1912 C C . SER A 1 275 ? -14.41141 30.40493 32.60630 1.000 114.80876 275 SER A C 1
ATOM 1913 O O . SER A 1 275 ? -14.50518 30.72918 31.41785 1.000 115.59134 275 SER A O 1
ATOM 1915 N N . THR A 1 276 ? -13.48255 30.92247 33.41750 1.000 114.08238 276 THR A N 1
ATOM 1916 C CA . THR A 1 276 ? -12.31747 31.66032 32.93434 1.000 112.10161 276 THR A CA 1
ATOM 1917 C C . THR A 1 276 ? -11.14802 30.68734 32.86533 1.000 114.20519 276 THR A C 1
ATOM 1918 O O . THR A 1 276 ? -10.90393 29.94230 33.82195 1.000 110.40751 276 THR A O 1
ATOM 1922 N N . GLU A 1 277 ? -10.44073 30.67765 31.73168 1.000 115.46273 277 GLU A N 1
ATOM 1923 C CA . GLU A 1 277 ? -9.36645 29.71704 31.52026 1.000 109.19817 277 GLU A CA 1
ATOM 1924 C C . GLU A 1 277 ? -8.02620 30.30855 31.94430 1.000 105.89805 277 GLU A C 1
ATOM 1925 O O . GLU A 1 277 ? -7.70798 31.46547 31.63874 1.000 104.59345 277 GLU A O 1
ATOM 1931 N N . TYR A 1 278 ? -7.25091 29.49590 32.66274 1.000 105.57729 278 TYR A N 1
ATOM 1932 C CA . TYR A 1 278 ? -5.95222 29.87353 33.20162 1.000 99.88831 278 TYR A CA 1
ATOM 1933 C C . TYR A 1 278 ? -5.11535 28.62013 33.40185 1.000 98.88803 278 TYR A C 1
ATOM 1934 O O . TYR A 1 278 ? -5.64676 27.53087 33.64154 1.000 98.53662 278 TYR A O 1
ATOM 1943 N N . LEU A 1 279 ? -3.80249 28.78511 33.33678 1.000 92.53232 279 LEU A N 1
ATOM 1944 C CA . LEU A 1 279 ? -2.92056 27.78721 33.91254 1.000 95.47098 279 LEU A CA 1
ATOM 1945 C C . LEU A 1 279 ? -1.94314 28.49618 34.83751 1.000 91.58122 279 LEU A C 1
ATOM 1946 O O . LEU A 1 279 ? -1.80326 29.72283 34.80688 1.000 89.18180 279 LEU A O 1
ATOM 1951 N N . ILE A 1 280 ? -1.28967 27.71170 35.68373 1.000 86.44667 280 ILE A N 1
ATOM 1952 C CA . ILE A 1 280 ? -0.45190 28.24107 36.75152 1.000 86.78175 280 ILE A CA 1
ATOM 1953 C C . ILE A 1 280 ? 0.94676 27.66252 36.60581 1.000 86.22995 280 ILE A C 1
ATOM 1954 O O . ILE A 1 280 ? 1.12506 26.43522 36.61624 1.000 86.57929 280 ILE A O 1
ATOM 1959 N N . LEU A 1 281 ? 1.93668 28.53979 36.45694 1.000 81.66121 281 LEU A N 1
ATOM 1960 C CA . LEU A 1 281 ? 3.30766 28.11106 36.19121 1.000 86.85107 281 LEU A CA 1
ATOM 1961 C C . LEU A 1 281 ? 4.08198 28.24117 37.48535 1.000 82.95819 281 LEU A C 1
ATOM 1962 O O . LEU A 1 281 ? 4.48164 29.34301 37.87792 1.000 81.95643 281 LEU A O 1
ATOM 1967 N N . THR A 1 282 ? 4.32226 27.10594 38.11677 1.000 83.60799 282 THR A N 1
ATOM 1968 C CA . THR A 1 282 ? 4.79957 27.04841 39.48644 1.000 89.99780 282 THR A CA 1
ATOM 1969 C C . THR A 1 282 ? 6.17354 26.41041 39.49010 1.000 90.36219 282 THR A C 1
ATOM 1970 O O . THR A 1 282 ? 6.74919 26.10638 38.43130 1.000 84.28956 282 THR A O 1
ATOM 1972 N N . THR A 1 283 ? 6.68666 26.22269 40.70770 1.000 80.34359 283 THR A N 1
ATOM 1973 C CA . THR A 1 283 ? 7.94941 25.53558 40.89654 1.000 78.28822 283 THR A CA 1
ATOM 1974 C C . THR A 1 283 ? 7.85261 24.05828 40.54784 1.000 81.09763 283 THR A C 1
ATOM 1975 O O . THR A 1 283 ? 8.88624 23.42422 40.30721 1.000 81.98094 283 THR A O 1
ATOM 1977 N N . THR A 1 284 ? 6.64690 23.49174 40.49946 1.000 78.00459 284 THR A N 1
ATOM 1978 C CA . THR A 1 284 ? 6.54563 22.04252 40.59814 1.000 88.30000 284 THR A CA 1
ATOM 1979 C C . THR A 1 284 ? 5.32558 21.53660 39.84879 1.000 90.56603 284 THR A C 1
ATOM 1980 O O . THR A 1 284 ? 4.28487 22.19688 39.80362 1.000 89.76212 284 THR A O 1
ATOM 1982 N N . ASP A 1 285 ? 5.47426 20.34012 39.27906 1.000 97.59007 285 ASP A N 1
ATOM 1983 C CA . ASP A 1 285 ? 4.38203 19.59182 38.66061 1.000 99.05617 285 ASP A CA 1
ATOM 1984 C C . ASP A 1 285 ? 3.65366 18.78464 39.73696 1.000 109.42877 285 ASP A C 1
ATOM 1985 O O . ASP A 1 285 ? 4.25166 17.89866 40.36649 1.000 110.34798 285 ASP A O 1
ATOM 1990 N N . LYS A 1 286 ? 2.36943 19.09651 39.95318 1.000 108.20000 286 LYS A N 1
ATOM 1991 C CA . LYS A 1 286 ? 1.52272 18.36923 40.89760 1.000 109.35888 286 LYS A CA 1
ATOM 1992 C C . LYS A 1 286 ? 0.10704 18.93576 40.92892 1.000 113.66130 286 LYS A C 1
ATOM 1993 O O . LYS A 1 286 ? -0.09182 20.13473 40.70262 1.000 113.36372 286 LYS A O 1
ATOM 1995 N N . LYS A 1 287 ? -0.87840 18.08539 41.21813 1.000 116.77652 287 LYS A N 1
ATOM 1996 C CA . LYS A 1 287 ? -2.23888 18.53153 41.48911 1.000 114.12109 287 LYS A CA 1
ATOM 1997 C C . LYS A 1 287 ? -2.37616 18.92609 42.95774 1.000 114.18941 287 LYS A C 1
ATOM 1998 O O . LYS A 1 287 ? -1.74864 18.33199 43.84256 1.000 114.52248 287 LYS A O 1
ATOM 2000 N N . GLU A 1 288 ? -3.21238 19.93350 43.21020 1.000 111.28288 288 GLU A N 1
ATOM 2001 C CA . GLU A 1 288 ? -3.33642 20.53418 44.53306 1.000 111.27919 288 GLU A CA 1
ATOM 2002 C C . GLU A 1 288 ? -4.58444 21.40637 44.55183 1.000 115.75786 288 GLU A C 1
ATOM 2003 O O . GLU A 1 288 ? -4.86121 22.11191 43.57568 1.000 114.02093 288 GLU A O 1
ATOM 2006 N N . ASN A 1 289 ? -5.34373 21.32637 45.65411 1.000 118.04899 289 ASN A N 1
ATOM 2007 C CA . ASN A 1 289 ? -6.56842 22.11303 45.85262 1.000 117.64940 289 ASN A CA 1
ATOM 2008 C C . ASN A 1 289 ? -7.49632 22.01936 44.64281 1.000 117.94627 289 ASN A C 1
ATOM 2009 O O . ASN A 1 289 ? -8.11212 23.00625 44.22123 1.000 114.57539 289 ASN A O 1
ATOM 2011 N N . GLY A 1 290 ? -7.58057 20.82034 44.06615 1.000 118.38185 290 GLY A N 1
ATOM 2012 C CA . GLY A 1 290 ? -8.32773 20.61468 42.84124 1.000 115.38859 290 GLY A CA 1
ATOM 2013 C C . GLY A 1 290 ? -7.58667 21.11615 41.62012 1.000 114.55425 290 GLY A C 1
ATOM 2014 O O . GLY A 1 290 ? -7.67456 20.50761 40.55187 1.000 119.13291 290 GLY A O 1
ATOM 2015 N N . LYS A 1 291 ? -6.84482 22.21443 41.76875 1.000 112.41340 291 LYS A N 1
ATOM 2016 C CA . LYS A 1 291 ? -6.17436 22.84941 40.64243 1.000 110.80204 291 LYS A CA 1
ATOM 2017 C C . LYS A 1 291 ? -4.95809 22.03246 40.19020 1.000 112.98591 291 LYS A C 1
ATOM 2018 O O . LYS A 1 291 ? -4.43538 21.18467 40.92134 1.000 115.42133 291 LYS A O 1
ATOM 2020 N N . ILE A 1 292 ? -4.51598 22.29132 38.95671 1.000 111.01289 292 ILE A N 1
ATOM 2021 C CA . ILE A 1 292 ? -3.37487 21.60791 38.34902 1.000 104.85734 292 ILE A CA 1
ATOM 2022 C C . ILE A 1 292 ? -2.24917 22.62119 38.19422 1.000 99.10842 292 ILE A C 1
ATOM 2023 O O . ILE A 1 292 ? -2.42247 23.64205 37.51984 1.000 98.16706 292 ILE A O 1
ATOM 2025 N N . LEU A 1 293 ? -1.09997 22.34051 38.81099 1.000 98.10806 293 LEU A N 1
ATOM 2026 C CA . LEU A 1 293 ? 0.05798 23.23153 38.79296 1.000 98.08795 293 LEU A CA 1
ATOM 2027 C C . LEU A 1 293 ? 1.17817 22.60212 37.97269 1.000 98.03285 293 LEU A C 1
ATOM 2028 O O . LEU A 1 293 ? 1.54803 21.44709 38.21215 1.000 99.38774 293 LEU A O 1
ATOM 2031 N N . CYS A 1 294 ? 1.71563 23.35520 37.00400 1.000 94.73405 294 CYS A N 1
ATOM 2032 C CA . CYS A 1 294 ? 2.76988 22.84409 36.13302 1.000 89.87063 294 CYS A CA 1
ATOM 2033 C C . CYS A 1 294 ? 3.93283 23.82200 36.09000 1.000 86.27292 294 CYS A C 1
ATOM 2034 O O . CYS A 1 294 ? 3.83051 24.97331 36.52669 1.000 82.88442 294 CYS A O 1
ATOM 2037 N N . THR A 1 295 ? 5.03895 23.34513 35.52780 1.000 85.79074 295 THR A N 1
ATOM 2038 C CA . THR A 1 295 ? 6.21902 24.15571 35.28165 1.000 84.35903 295 THR A CA 1
ATOM 2039 C C . THR A 1 295 ? 6.40471 24.40668 33.78840 1.000 85.60612 295 THR A C 1
ATOM 2040 O O . THR A 1 295 ? 5.77380 23.77698 32.93132 1.000 82.52265 295 THR A O 1
ATOM 2044 N N . ILE A 1 296 ? 7.30255 25.34655 33.49761 1.000 82.69047 296 ILE A N 1
ATOM 2045 C CA . ILE A 1 296 ? 7.68265 25.69812 32.14048 1.000 77.32406 296 ILE A CA 1
ATOM 2046 C C . ILE A 1 296 ? 7.88019 24.44733 31.30165 1.000 79.82052 296 ILE A C 1
ATOM 2047 O O . ILE A 1 296 ? 7.23447 24.30095 30.26286 1.000 81.26056 296 ILE A O 1
ATOM 2052 N N . LYS A 1 297 ? 8.73862 23.52278 31.74447 1.000 77.47850 297 LYS A N 1
ATOM 2053 C CA . LYS A 1 297 ? 9.05113 22.37720 30.88994 1.000 78.91701 297 LYS A CA 1
ATOM 2054 C C . LYS A 1 297 ? 7.79960 21.57946 30.55644 1.000 82.37966 297 LYS A C 1
ATOM 2055 O O . LYS A 1 297 ? 7.62241 21.13341 29.41535 1.000 85.09366 297 LYS A O 1
ATOM 2057 N N . THR A 1 298 ? 6.89936 21.41750 31.51678 1.000 81.07507 298 THR A N 1
ATOM 2058 C CA . THR A 1 298 ? 5.68187 20.67725 31.20422 1.000 84.50164 298 THR A CA 1
ATOM 2059 C C . THR A 1 298 ? 4.77420 21.48327 30.28536 1.000 81.26563 298 THR A C 1
ATOM 2060 O O . THR A 1 298 ? 4.07892 20.91867 29.43134 1.000 81.74268 298 THR A O 1
ATOM 2064 N N . MET A 1 299 ? 4.76545 22.80403 30.43808 1.000 80.56057 299 MET A N 1
ATOM 2065 C CA . MET A 1 299 ? 3.89459 23.61205 29.59856 1.000 81.76410 299 MET A CA 1
ATOM 2066 C C . MET A 1 299 ? 4.37454 23.59595 28.15030 1.000 83.50931 299 MET A C 1
ATOM 2067 O O . MET A 1 299 ? 3.60320 23.29642 27.22951 1.000 80.03117 299 MET A O 1
ATOM 2072 N N . LEU A 1 300 ? 5.65270 23.90431 27.93582 1.000 78.70074 300 LEU A N 1
ATOM 2073 C CA . LEU A 1 300 ? 6.29294 23.66886 26.64982 1.000 79.40988 300 LEU A CA 1
ATOM 2074 C C . LEU A 1 300 ? 5.86345 22.33382 26.05710 1.000 82.14714 300 LEU A C 1
ATOM 2075 O O . LEU A 1 300 ? 5.24841 22.27429 24.99278 1.000 86.12041 300 LEU A O 1
ATOM 2080 N N . THR A 1 301 ? 6.14918 21.24828 26.76831 1.000 86.24165 301 THR A N 1
ATOM 2081 C CA . THR A 1 301 ? 5.92166 19.91946 26.21028 1.000 86.05077 301 THR A CA 1
ATOM 2082 C C . THR A 1 301 ? 4.46318 19.70628 25.83116 1.000 86.79246 301 THR A C 1
ATOM 2083 O O . THR A 1 301 ? 4.16845 19.13327 24.77976 1.000 90.04423 301 THR A O 1
ATOM 2087 N N . SER A 1 302 ? 3.53426 20.14456 26.67815 1.000 88.07478 302 SER A N 1
ATOM 2088 C CA . SER A 1 302 ? 2.12605 19.98618 26.34210 1.000 92.04666 302 SER A CA 1
ATOM 2089 C C . SER A 1 302 ? 1.77213 20.79388 25.09247 1.000 94.85158 302 SER A C 1
ATOM 2090 O O . SER A 1 302 ? 0.98194 20.34279 24.25515 1.000 92.39306 302 SER A O 1
ATOM 2092 N N . ILE A 1 303 ? 2.36843 21.98216 24.94588 1.000 92.45981 303 ILE A N 1
ATOM 2093 C CA . ILE A 1 303 ? 2.12227 22.84123 23.78647 1.000 86.04354 303 ILE A CA 1
ATOM 2094 C C . ILE A 1 303 ? 2.56144 22.14553 22.50527 1.000 91.55657 303 ILE A C 1
ATOM 2095 O O . ILE A 1 303 ? 1.77849 21.96881 21.56420 1.000 88.10362 303 ILE A O 1
ATOM 2100 N N . ILE A 1 304 ? 3.84384 21.78465 22.44354 1.000 90.81012 304 ILE A N 1
ATOM 2101 C CA . ILE A 1 304 ? 4.39461 21.09853 21.28155 1.000 88.80222 304 ILE A CA 1
ATOM 2102 C C . ILE A 1 304 ? 3.65043 19.78994 21.02450 1.000 91.72362 304 ILE A C 1
ATOM 2103 O O . ILE A 1 304 ? 3.37801 19.42859 19.87397 1.000 92.18931 304 ILE A O 1
ATOM 2107 N N . ASP A 1 305 ? 3.28660 19.07064 22.08699 1.000 92.30022 305 ASP A N 1
ATOM 2108 C CA . ASP A 1 305 ? 2.49598 17.85806 21.90272 1.000 95.62330 305 ASP A CA 1
ATOM 2109 C C . ASP A 1 305 ? 1.03907 18.16369 21.57750 1.000 98.19901 305 ASP A C 1
ATOM 2110 O O . ASP A 1 305 ? 0.37413 17.34581 20.93076 1.000 104.22999 305 ASP A O 1
ATOM 2115 N N . GLY A 1 306 ? 0.52593 19.31695 22.01632 1.000 96.31837 306 GLY A N 1
ATOM 2116 C CA . GLY A 1 306 ? -0.89164 19.62367 21.93248 1.000 98.02601 306 GLY A CA 1
ATOM 2117 C C . GLY A 1 306 ? -1.70668 19.24756 23.15642 1.000 101.21894 306 GLY A C 1
ATOM 2118 O O . GLY A 1 306 ? -2.91903 19.51653 23.18372 1.000 101.59480 306 GLY A O 1
ATOM 2119 N N . THR A 1 307 ? -1.08045 18.64969 24.17201 1.000 98.87640 307 THR A N 1
ATOM 2120 C CA . THR A 1 307 ? -1.76285 18.16718 25.37102 1.000 98.11632 307 THR A CA 1
ATOM 2121 C C . THR A 1 307 ? -1.91666 19.25223 26.41913 1.000 98.74399 307 THR A C 1
ATOM 2122 O O . THR A 1 307 ? -1.81692 18.98287 27.62213 1.000 104.40113 307 THR A O 1
ATOM 2126 N N . LEU A 1 308 ? -2.13954 20.49347 25.99530 1.000 94.93981 308 LEU A N 1
ATOM 2127 C CA . LEU A 1 308 ? -2.31908 21.56141 26.96498 1.000 97.79816 308 LEU A CA 1
ATOM 2128 C C . LEU A 1 308 ? -3.61532 21.37915 27.74485 1.000 103.93397 308 LEU A C 1
ATOM 2129 O O . LEU A 1 308 ? -3.65214 21.61635 28.95845 1.000 103.29641 308 LEU A O 1
ATOM 2132 N N . SER A 1 309 ? -4.67764 20.93317 27.06800 1.000 105.83140 309 SER A N 1
ATOM 2133 C CA . SER A 1 309 ? -6.01395 20.78794 27.64208 1.000 104.72245 309 SER A CA 1
ATOM 2134 C C . SER A 1 309 ? -5.98711 20.11652 29.00959 1.000 106.13901 309 SER A C 1
ATOM 2135 O O . SER A 1 309 ? -6.70807 20.52413 29.92738 1.000 106.77511 309 SER A O 1
ATOM 2138 N N . ALA A 1 310 ? -5.14221 19.10215 29.16221 1.000 104.49890 310 ALA A N 1
ATOM 2139 C CA . ALA A 1 310 ? -5.00946 18.39259 30.42204 1.000 101.57777 310 ALA A CA 1
ATOM 2140 C C . ALA A 1 310 ? -4.20966 19.17830 31.47626 1.000 105.28474 310 ALA A C 1
ATOM 2141 O O . ALA A 1 310 ? -3.70142 18.56640 32.42899 1.000 99.84015 310 ALA A O 1
ATOM 2143 N N . VAL A 1 311 ? -4.10508 20.50545 31.35012 1.000 104.82027 311 VAL A N 1
ATOM 2144 C CA . VAL A 1 311 ? -3.22179 21.30428 32.19953 1.000 103.30082 311 VAL A CA 1
ATOM 2145 C C . VAL A 1 311 ? -3.84300 22.66055 32.52444 1.000 102.61743 311 VAL A C 1
ATOM 2146 O O . VAL A 1 311 ? -3.57787 23.24228 33.58377 1.000 102.60598 311 VAL A O 1
ATOM 2150 N N . ILE A 1 312 ? -4.67441 23.18247 31.62409 1.000 103.44066 312 ILE A N 1
ATOM 2151 C CA . ILE A 1 312 ? -5.41135 24.39325 31.95377 1.000 103.88105 312 ILE A CA 1
ATOM 2152 C C . ILE A 1 312 ? -6.48275 24.04706 32.98010 1.000 106.15758 312 ILE A C 1
ATOM 2153 O O . ILE A 1 312 ? -6.97806 22.91253 33.03800 1.000 109.67137 312 ILE A O 1
ATOM 2158 N N . ASN A 1 313 ? -6.82368 25.02137 33.81981 1.000 105.49323 313 ASN A N 1
ATOM 2159 C CA . ASN A 1 313 ? -7.96743 24.93596 34.71917 1.000 108.58324 313 ASN A CA 1
ATOM 2160 C C . ASN A 1 313 ? -9.01157 25.99260 34.33653 1.000 110.20527 313 ASN A C 1
ATOM 2161 O O . ASN A 1 313 ? -8.70782 26.97927 33.65395 1.000 106.22592 313 ASN A O 1
ATOM 2166 N N . MET A 1 314 ? -10.26364 25.76450 34.75882 1.000 112.04746 314 MET A N 1
ATOM 2167 C CA . MET A 1 314 ? -11.34393 26.73479 34.58520 1.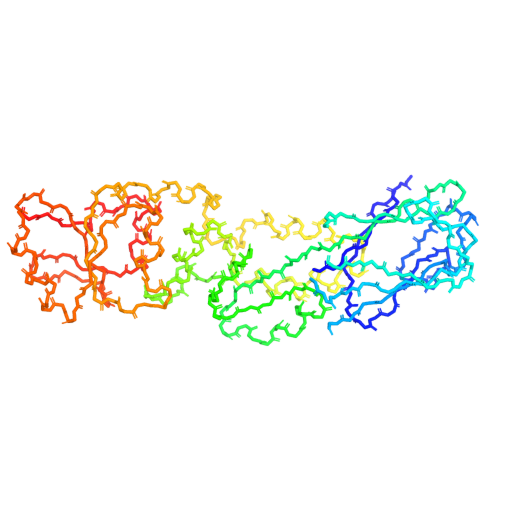000 112.30757 314 MET A CA 1
ATOM 2168 C C . MET A 1 314 ? -12.09414 26.89775 35.90311 1.000 114.95607 314 MET A C 1
ATOM 2169 O O . MET A 1 314 ? -12.20034 25.95441 36.69690 1.000 112.59346 314 MET A O 1
ATOM 2171 N N . LYS A 1 315 ? -12.62149 28.10249 36.12809 1.000 114.50407 315 LYS A N 1
ATOM 2172 C CA . LYS A 1 315 ? -13.24257 28.42626 37.41768 1.000 120.13540 315 LYS A CA 1
ATOM 2173 C C . LYS A 1 315 ? -14.74485 28.13110 37.43636 1.000 124.28766 315 LYS A C 1
ATOM 2174 O O . LYS A 1 315 ? -15.37218 27.97355 36.38398 1.000 120.85456 315 LYS A O 1
#

Radius of gyration: 25.84 Å; Cα contacts (8 Å, |Δi|>4): 583; chains: 1; bounding box: 70×35×65 Å

B-factor: mean 82.22, std 14.08, range [50.06, 130.38]